Protein AF-B7BH82-F1 (afdb_monomer_lite)

Secondary structure (DSSP, 8-state):
--HHHHHHHHHHHHHHHHHHHHHHHHHHHHHIIIIISHHHH--TTHHHHHHHHHHHHHHHHHHHSTT----HHHHHHHHHHHHHHHHHHHHT-S-HHHHHHHHHHHHHHHHHHHHHHHH-----HHHHHHHHHHHHHHHHHHHHHHHHHHHSTTHHHHHHSSHHHHHHHHHHHHHHHHHHS---HHHHHHHHHHHHGGGGG--HHHHHHHHHHHHIIIII-SGGG----HHHHHHHHHHHHHHHHHHHHHHIIIIIGGGSS--HHHHHHHHHHHHHHHHHHHTTTT-S-TTSSSSHHHHHTT-THHHHTT-TTSTTTSSS--TTTTS-SGGGG-

Sequence (334 aa):
MSNDMITENGKIEQLQKFVNIHFFELFIASWILGVIFYTIVGFEAIDELCAGMLLVLFIFYVFKTPEWRINKVLLFILFVFLFYLFYSIQIKSNTIKSIFMDFIIQLKPYLAFFCVYHIAPKFTGWQRKLLKDLSLLIWFCLCFLGVSQLFVRDVLVTVMGHPTVFAATVVSVSLVYLYSSNYTMKDKIIFIVMLSVGLLSGRAKFYGFFACAFVLVFYFGTAKNLKLNLKNIVAFVGMFVAVLLVAWQKIEIYFIQNLGDESTDSLARFALYATSFKIFGDYMPFGCGLGTFATHASRVDYSPIYGEYGIDYIWGLSKSYSAFIADTYYPSLA

Organism: NCBI:txid537006

Structure (mmCIF, N/CA/C/O backbone):
data_AF-B7BH82-F1
#
_entry.id   AF-B7BH82-F1
#
loop_
_atom_site.group_PDB
_atom_site.id
_atom_site.type_symbol
_atom_site.label_atom_id
_atom_site.label_alt_id
_atom_site.label_comp_id
_atom_site.label_asym_id
_atom_site.label_entity_id
_atom_site.label_seq_id
_atom_site.pdbx_PDB_ins_code
_atom_site.Cartn_x
_atom_site.Cartn_y
_atom_site.Cartn_z
_atom_site.occupancy
_atom_site.B_iso_or_equiv
_atom_site.auth_seq_id
_atom_site.auth_comp_id
_atom_site.auth_asym_id
_atom_site.auth_atom_id
_atom_site.pdbx_PDB_model_num
ATOM 1 N N . MET A 1 1 ? -9.009 -18.729 43.542 1.00 52.91 1 MET A N 1
ATOM 2 C CA . MET A 1 1 ? -8.455 -17.886 42.460 1.00 52.91 1 MET A CA 1
ATOM 3 C C . MET A 1 1 ? -7.233 -17.189 43.056 1.00 52.91 1 MET A C 1
ATOM 5 O O . MET A 1 1 ? -7.414 -16.369 43.940 1.00 52.91 1 MET A O 1
ATOM 9 N N . SER A 1 2 ? -6.019 -17.668 42.750 1.00 52.50 2 SER A N 1
ATOM 10 C CA . SER A 1 2 ? -4.769 -17.299 43.453 1.00 52.50 2 SER A CA 1
ATOM 11 C C . SER A 1 2 ? -4.369 -15.829 43.226 1.00 52.50 2 SER A C 1
ATOM 13 O O . SER A 1 2 ? -4.581 -15.309 42.131 1.00 52.50 2 SER A O 1
ATOM 15 N N . ASN A 1 3 ? -3.738 -15.201 44.230 1.00 56.38 3 ASN A N 1
ATOM 16 C CA . ASN A 1 3 ? -3.091 -13.877 44.161 1.00 56.38 3 ASN A CA 1
ATOM 17 C C . ASN A 1 3 ? -2.095 -13.750 42.985 1.00 56.38 3 ASN A C 1
ATOM 19 O O . ASN A 1 3 ? -1.904 -12.658 42.444 1.00 56.38 3 ASN A O 1
ATOM 23 N N . ASP A 1 4 ? -1.513 -14.866 42.540 1.00 59.22 4 ASP A N 1
ATOM 24 C CA . ASP A 1 4 ? -0.596 -14.907 41.394 1.00 59.22 4 ASP A CA 1
ATOM 25 C C . ASP A 1 4 ? -1.313 -14.629 40.062 1.00 59.22 4 ASP A C 1
ATOM 27 O O . ASP A 1 4 ? -0.804 -13.896 39.219 1.00 59.22 4 ASP A O 1
ATOM 31 N N . MET A 1 5 ? -2.556 -15.100 39.895 1.00 59.25 5 MET A N 1
ATOM 32 C CA . MET A 1 5 ? -3.344 -14.814 38.684 1.00 59.25 5 MET A CA 1
ATOM 33 C C . MET A 1 5 ? -3.793 -13.346 38.612 1.00 59.25 5 MET A C 1
ATOM 35 O O . MET A 1 5 ? -3.958 -12.792 37.527 1.00 59.25 5 MET A O 1
ATOM 39 N N . ILE A 1 6 ? -3.994 -12.694 39.762 1.00 60.84 6 ILE A N 1
ATOM 40 C CA . ILE A 1 6 ? -4.375 -11.273 39.828 1.00 60.84 6 ILE A CA 1
ATOM 41 C C . ILE A 1 6 ? -3.176 -10.385 39.452 1.00 60.84 6 ILE A C 1
ATOM 43 O O . ILE A 1 6 ? -3.332 -9.404 38.725 1.00 60.84 6 ILE A O 1
ATOM 47 N N . THR A 1 7 ? -1.968 -10.752 39.890 1.00 66.50 7 THR A N 1
ATOM 48 C CA . THR A 1 7 ? -0.736 -10.008 39.579 1.00 66.50 7 THR A CA 1
ATOM 49 C C . THR A 1 7 ? -0.260 -10.207 38.138 1.00 66.50 7 THR A C 1
ATOM 51 O O . THR A 1 7 ? 0.251 -9.262 37.535 1.00 66.50 7 THR A O 1
ATOM 54 N N . GLU A 1 8 ? -0.464 -11.386 37.549 1.00 68.50 8 GLU A N 1
ATOM 55 C CA . GLU A 1 8 ? -0.132 -11.657 36.145 1.00 68.50 8 GLU A CA 1
ATOM 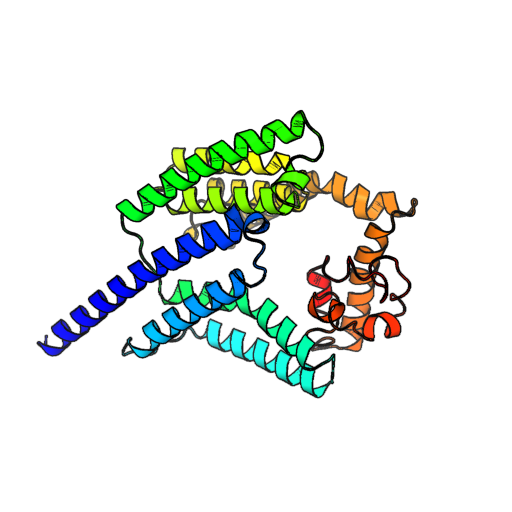56 C C . GLU A 1 8 ? -1.053 -10.898 35.175 1.00 68.50 8 GLU A C 1
ATOM 58 O O . GLU A 1 8 ? -0.573 -10.227 34.258 1.00 68.50 8 GLU A O 1
ATOM 63 N N . ASN A 1 9 ? -2.361 -10.870 35.450 1.00 71.94 9 ASN A N 1
ATOM 64 C CA . ASN A 1 9 ? -3.320 -10.076 34.675 1.00 71.94 9 ASN A CA 1
ATOM 65 C C . ASN A 1 9 ? -3.031 -8.566 34.749 1.00 71.94 9 ASN A C 1
ATOM 67 O O . ASN A 1 9 ? -3.092 -7.877 33.730 1.00 71.94 9 ASN A O 1
ATOM 71 N N . GLY A 1 10 ? -2.642 -8.053 35.923 1.00 77.56 10 GLY A N 1
ATOM 72 C CA . GLY A 1 10 ? -2.250 -6.648 36.082 1.00 77.56 10 GLY A CA 1
ATOM 73 C C . GLY A 1 10 ? -0.999 -6.268 35.278 1.00 77.56 10 GLY A C 1
ATOM 74 O O . GLY A 1 10 ? -0.930 -5.175 34.715 1.00 77.56 10 GLY A O 1
ATOM 75 N N . LYS A 1 11 ? -0.021 -7.178 35.154 1.00 80.50 11 LYS A N 1
ATOM 76 C CA . LYS A 1 11 ? 1.174 -6.968 34.315 1.00 80.50 11 LYS A CA 1
ATOM 77 C C . LYS A 1 11 ? 0.835 -6.936 32.825 1.00 80.50 11 LYS A C 1
ATOM 79 O O . LYS A 1 11 ? 1.373 -6.100 32.102 1.00 80.50 11 LYS A O 1
ATOM 84 N N . ILE A 1 12 ? -0.069 -7.806 32.371 1.00 82.94 12 ILE A N 1
ATOM 85 C CA . ILE A 1 12 ? -0.529 -7.839 30.974 1.00 82.94 12 ILE A CA 1
ATOM 86 C C . ILE A 1 12 ? -1.269 -6.544 30.618 1.00 82.94 12 ILE A C 1
ATOM 88 O O . ILE A 1 12 ? -1.038 -5.970 29.555 1.00 82.94 12 ILE A O 1
ATOM 92 N N . GLU A 1 13 ? -2.109 -6.033 31.518 1.00 84.94 13 GLU A N 1
ATOM 93 C CA . GLU A 1 13 ? -2.820 -4.771 31.299 1.00 84.94 13 GLU A CA 1
ATOM 94 C C . GLU A 1 13 ? -1.858 -3.572 31.208 1.00 84.94 13 GLU A C 1
ATOM 96 O O . GLU A 1 13 ? -1.988 -2.729 30.315 1.00 84.94 13 GLU A O 1
ATOM 101 N N . GLN A 1 14 ? -0.841 -3.523 32.076 1.00 88.00 14 GLN A N 1
ATOM 102 C CA . GLN A 1 14 ? 0.210 -2.502 32.011 1.00 88.00 14 GLN A CA 1
ATOM 103 C C . GLN A 1 14 ? 1.026 -2.589 30.715 1.00 88.00 14 GLN A C 1
ATOM 105 O O . GLN A 1 14 ? 1.273 -1.560 30.082 1.00 88.00 14 GLN A O 1
ATOM 110 N N . LEU A 1 15 ? 1.392 -3.801 30.286 1.00 89.31 15 LEU A N 1
ATOM 111 C CA . LEU A 1 15 ? 2.075 -4.036 29.013 1.00 89.31 15 LEU A CA 1
ATOM 112 C C . LEU A 1 15 ? 1.225 -3.551 27.832 1.00 89.31 15 LEU A C 1
ATOM 114 O O . LEU A 1 15 ? 1.724 -2.828 26.970 1.00 89.31 15 LEU A O 1
ATOM 118 N N . GLN A 1 16 ? -0.066 -3.886 27.806 1.00 90.00 16 GLN A N 1
ATOM 119 C CA . GLN A 1 16 ? -0.966 -3.446 26.741 1.00 90.00 16 GLN A CA 1
ATOM 120 C C . GLN A 1 16 ? -1.093 -1.919 26.712 1.00 90.00 16 GLN A C 1
ATOM 122 O O . GLN A 1 16 ? -1.106 -1.322 25.637 1.00 90.00 16 GLN A O 1
ATOM 127 N N . LYS A 1 17 ? -1.161 -1.264 27.878 1.00 91.06 17 LYS A N 1
ATOM 128 C CA . LYS A 1 17 ? -1.199 0.201 27.966 1.00 91.06 17 LYS A CA 1
ATOM 129 C C . LYS A 1 17 ? 0.071 0.832 27.392 1.00 91.06 17 LYS A C 1
ATOM 131 O O . LYS A 1 17 ? -0.038 1.776 26.614 1.00 91.06 17 LYS A O 1
ATOM 136 N N . PHE A 1 18 ? 1.242 0.293 27.735 1.00 92.12 18 PHE A N 1
ATOM 137 C CA . PHE A 1 18 ? 2.529 0.724 27.184 1.00 92.12 18 PHE A CA 1
ATOM 138 C C . PHE A 1 18 ? 2.553 0.598 25.655 1.00 92.12 18 PHE A C 1
ATOM 140 O O . PHE A 1 18 ? 2.831 1.569 24.951 1.00 92.12 18 PHE A O 1
ATOM 147 N N . VAL A 1 19 ? 2.174 -0.570 25.129 1.00 93.25 19 VAL A N 1
ATOM 148 C CA . VAL A 1 19 ? 2.178 -0.818 23.683 1.00 93.25 19 VAL A CA 1
ATOM 149 C C . VAL A 1 19 ? 1.163 0.055 22.946 1.00 93.25 19 VAL A C 1
ATOM 151 O O . VAL A 1 19 ? 1.482 0.573 21.883 1.00 93.25 19 VAL A O 1
ATOM 154 N N . ASN A 1 20 ? -0.024 0.298 23.509 1.00 94.06 20 ASN A N 1
ATOM 155 C CA . ASN A 1 20 ? -1.019 1.186 22.898 1.00 94.06 20 ASN A CA 1
ATOM 156 C C . ASN A 1 20 ? -0.506 2.629 22.740 1.00 94.06 20 ASN A C 1
ATOM 158 O O . ASN A 1 20 ? -0.816 3.271 21.737 1.00 94.06 20 ASN A O 1
ATOM 162 N N . ILE A 1 21 ? 0.252 3.142 23.717 1.00 93.50 21 ILE A N 1
ATOM 163 C CA . ILE A 1 21 ? 0.817 4.499 23.674 1.00 93.50 21 ILE A CA 1
ATOM 164 C C . ILE A 1 21 ? 1.871 4.587 22.570 1.00 93.50 21 ILE A C 1
ATOM 166 O O . ILE A 1 21 ? 1.720 5.387 21.650 1.00 93.50 21 ILE A O 1
ATOM 170 N N . HIS A 1 22 ? 2.878 3.715 22.603 1.00 94.94 22 HIS A N 1
ATOM 171 C CA . HIS A 1 22 ? 3.967 3.758 21.626 1.00 94.94 22 HIS A CA 1
ATOM 172 C C . HIS A 1 22 ? 3.523 3.366 20.216 1.00 94.94 22 HIS A C 1
ATOM 174 O O . HIS A 1 22 ? 4.017 3.920 19.237 1.00 94.94 22 HIS A O 1
ATOM 180 N N . PHE A 1 23 ? 2.538 2.473 20.083 1.00 96.25 23 PHE A N 1
ATOM 181 C CA . PHE A 1 23 ? 1.927 2.194 18.787 1.00 96.25 23 PHE A CA 1
ATOM 182 C C . PHE A 1 23 ? 1.206 3.427 18.233 1.00 96.25 23 PHE A C 1
ATOM 184 O O . PHE A 1 23 ? 1.290 3.689 17.038 1.00 96.25 23 PHE A O 1
ATOM 191 N N . PHE A 1 24 ? 0.510 4.200 19.074 1.00 96.19 24 PHE A N 1
ATOM 192 C CA . PHE A 1 24 ? -0.137 5.437 18.637 1.00 96.19 24 PHE A CA 1
ATOM 193 C C . PHE A 1 24 ? 0.882 6.493 18.185 1.00 96.19 24 PHE A C 1
ATOM 195 O O . PHE A 1 24 ? 0.691 7.107 17.138 1.00 96.19 24 PHE A O 1
ATOM 202 N N . GLU A 1 25 ? 1.972 6.676 18.934 1.00 94.88 25 GLU A N 1
ATOM 203 C CA . GLU A 1 25 ? 3.075 7.575 18.559 1.00 94.88 25 GLU A CA 1
ATOM 204 C C . GLU A 1 25 ? 3.689 7.172 17.216 1.00 94.88 25 GLU A C 1
ATOM 206 O O . GLU A 1 25 ? 3.809 8.002 16.314 1.00 94.88 25 GLU A O 1
ATOM 211 N N . LEU A 1 26 ? 3.994 5.880 17.058 1.00 95.56 26 LEU A N 1
ATOM 212 C CA . LEU A 1 26 ? 4.511 5.323 15.814 1.00 95.56 26 LEU A CA 1
ATOM 213 C C . LEU A 1 26 ? 3.523 5.523 14.662 1.00 95.56 26 LEU A C 1
ATOM 215 O O . LEU A 1 26 ? 3.917 5.976 13.595 1.00 95.56 26 LEU A O 1
ATOM 219 N N . PHE A 1 27 ? 2.235 5.253 14.881 1.00 95.44 27 PHE A N 1
ATOM 220 C CA . PHE A 1 27 ? 1.189 5.429 13.877 1.00 95.44 27 PHE A CA 1
ATOM 221 C C . PHE A 1 27 ? 1.099 6.879 13.385 1.00 95.44 27 PHE A C 1
ATOM 223 O O . PHE A 1 27 ? 1.058 7.116 12.179 1.00 95.44 27 PHE A O 1
ATOM 230 N N . ILE A 1 28 ? 1.101 7.853 14.302 1.00 94.88 28 ILE A N 1
ATOM 231 C CA . ILE A 1 28 ? 1.094 9.281 13.961 1.00 94.88 28 ILE A CA 1
ATOM 232 C C . ILE A 1 28 ? 2.359 9.658 13.189 1.00 94.88 28 ILE A C 1
ATOM 234 O O . ILE A 1 28 ? 2.258 10.318 12.155 1.00 94.88 28 ILE A O 1
ATOM 238 N N . ALA A 1 29 ? 3.534 9.221 13.650 1.00 93.06 29 ALA A N 1
ATOM 239 C CA . ALA A 1 29 ? 4.801 9.510 12.986 1.00 93.06 29 ALA A CA 1
ATOM 240 C C . ALA A 1 29 ? 4.835 8.933 11.563 1.00 93.06 29 ALA A C 1
ATOM 242 O O . ALA A 1 29 ? 5.128 9.660 10.616 1.00 93.06 29 ALA A O 1
ATOM 243 N N . SER A 1 30 ? 4.456 7.663 11.388 1.00 93.19 30 SER A N 1
ATOM 244 C CA . SER A 1 30 ? 4.378 7.014 10.076 1.00 93.19 30 SER A CA 1
ATOM 245 C C . SER A 1 30 ? 3.358 7.683 9.159 1.00 93.19 30 SER A C 1
ATOM 247 O O . SER A 1 30 ? 3.611 7.837 7.968 1.00 93.19 30 SER A O 1
ATOM 249 N N . TRP A 1 31 ? 2.210 8.107 9.688 1.00 94.12 31 TRP A N 1
ATOM 250 C CA . TRP A 1 31 ? 1.171 8.742 8.882 1.00 94.12 31 TRP A CA 1
ATOM 251 C C . TRP A 1 31 ? 1.559 10.164 8.449 1.00 94.12 31 TRP A C 1
ATOM 253 O O . TRP A 1 31 ? 1.421 10.512 7.275 1.00 94.12 31 TRP A O 1
ATOM 263 N N . ILE A 1 32 ? 2.107 10.975 9.358 1.00 92.62 32 ILE A N 1
ATOM 264 C CA . ILE A 1 32 ? 2.530 12.350 9.061 1.00 92.62 32 ILE A CA 1
ATOM 265 C C . ILE A 1 32 ? 3.782 12.359 8.181 1.00 92.62 32 ILE A C 1
ATOM 267 O O . ILE A 1 32 ? 3.769 12.977 7.119 1.00 92.62 32 ILE A O 1
ATOM 271 N N . LEU A 1 33 ? 4.847 11.666 8.584 1.00 91.19 33 LEU A N 1
ATOM 272 C CA . LEU A 1 33 ? 6.130 11.708 7.877 1.00 91.19 33 LEU A CA 1
ATOM 273 C C . LEU A 1 33 ? 6.134 10.802 6.644 1.00 91.19 33 LEU A C 1
ATOM 275 O O . LEU A 1 33 ? 6.619 11.201 5.592 1.00 91.19 33 LEU A O 1
ATOM 279 N N . GLY A 1 34 ? 5.573 9.599 6.764 1.00 86.56 34 GLY A N 1
ATOM 280 C CA . GLY A 1 34 ? 5.620 8.580 5.713 1.00 86.56 34 GLY A CA 1
ATOM 281 C C . GLY A 1 34 ? 4.529 8.701 4.651 1.00 86.56 34 GLY A C 1
ATOM 282 O O . GLY A 1 34 ? 4.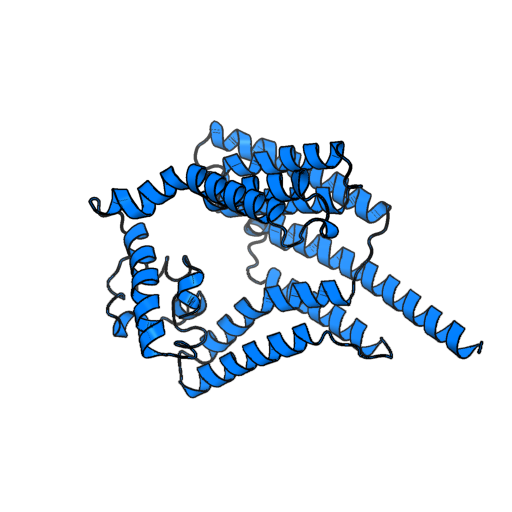655 8.081 3.601 1.00 86.56 34 GLY A O 1
ATOM 283 N N . VAL A 1 35 ? 3.465 9.484 4.883 1.00 89.56 35 VAL A N 1
ATOM 284 C CA . VAL A 1 35 ? 2.368 9.632 3.905 1.00 89.56 35 VAL A CA 1
ATOM 285 C C . VAL A 1 35 ? 2.044 11.086 3.586 1.00 89.56 35 VAL A C 1
ATOM 287 O O . VAL A 1 35 ? 1.939 11.440 2.415 1.00 89.56 35 VAL A O 1
ATOM 290 N N . ILE A 1 36 ? 1.852 11.939 4.595 1.00 89.44 36 ILE A N 1
ATOM 291 C CA . ILE A 1 36 ? 1.409 13.324 4.362 1.00 89.44 36 ILE A CA 1
ATOM 292 C C . ILE A 1 36 ? 2.559 14.187 3.837 1.00 89.44 36 ILE A C 1
ATOM 294 O O . ILE A 1 36 ? 2.394 14.885 2.841 1.00 89.44 36 ILE A O 1
ATOM 298 N N . PHE A 1 37 ? 3.724 14.107 4.477 1.00 88.19 37 PHE A N 1
ATOM 299 C CA . PHE A 1 37 ? 4.909 14.889 4.129 1.00 88.19 37 PHE A CA 1
ATOM 300 C C . PHE A 1 37 ? 5.988 14.071 3.415 1.00 88.19 37 PHE A C 1
ATOM 302 O O . PHE A 1 37 ? 7.116 14.539 3.312 1.00 88.19 37 PHE A O 1
ATOM 309 N N . TYR A 1 38 ? 5.656 12.891 2.881 1.00 85.56 38 TYR A N 1
ATOM 310 C CA . TYR A 1 38 ? 6.624 11.969 2.271 1.00 85.56 38 TYR A CA 1
ATOM 311 C C . TYR A 1 38 ? 7.582 12.663 1.285 1.00 85.56 38 TYR A C 1
ATOM 313 O O . TYR A 1 38 ? 8.800 12.584 1.431 1.00 85.56 38 TYR A O 1
ATOM 321 N N . THR A 1 39 ? 7.043 13.431 0.332 1.00 82.69 39 THR A N 1
ATOM 322 C CA . THR A 1 39 ? 7.856 14.135 -0.673 1.00 82.69 39 THR A CA 1
ATOM 323 C C . THR A 1 39 ? 8.585 15.363 -0.146 1.00 82.69 39 THR A C 1
ATOM 325 O O . THR A 1 39 ? 9.594 15.751 -0.720 1.00 82.69 39 THR A O 1
ATOM 328 N N . ILE A 1 40 ? 8.090 15.979 0.929 1.00 82.12 40 ILE A N 1
ATOM 329 C CA . ILE A 1 40 ? 8.706 17.165 1.538 1.00 82.12 40 ILE A CA 1
ATOM 330 C C . ILE A 1 40 ? 9.880 16.756 2.428 1.00 82.12 40 ILE A C 1
ATOM 332 O O . ILE A 1 40 ? 10.912 17.417 2.424 1.00 82.12 40 ILE A O 1
ATOM 336 N N . VAL A 1 41 ? 9.731 15.664 3.183 1.00 81.81 41 VAL A N 1
ATOM 337 C CA . VAL A 1 41 ? 10.811 15.132 4.019 1.00 81.81 41 VAL A CA 1
ATOM 338 C C . VAL A 1 41 ? 11.909 14.529 3.143 1.00 81.81 41 VAL A C 1
ATOM 340 O O . VAL A 1 41 ? 13.082 14.652 3.480 1.00 81.81 41 VAL A O 1
ATOM 343 N N . GLY A 1 42 ? 11.546 13.887 2.024 1.00 78.81 42 GLY A N 1
ATOM 344 C CA . GLY A 1 42 ? 12.506 13.353 1.051 1.00 78.81 42 GLY A CA 1
ATOM 345 C C . GLY A 1 42 ? 13.411 12.246 1.603 1.00 78.81 42 GLY A C 1
ATOM 346 O O . GLY A 1 42 ? 14.409 11.897 0.980 1.00 78.81 42 GLY A O 1
ATOM 347 N N . PHE A 1 43 ? 13.090 11.699 2.779 1.00 83.31 43 PHE A N 1
ATOM 348 C CA . PHE A 1 43 ? 13.842 10.614 3.391 1.00 83.31 43 PHE A CA 1
ATOM 349 C C . PHE A 1 43 ? 13.240 9.282 2.937 1.00 83.31 43 PHE A C 1
ATOM 351 O O . PHE A 1 43 ? 12.201 8.851 3.430 1.00 83.31 43 PHE A O 1
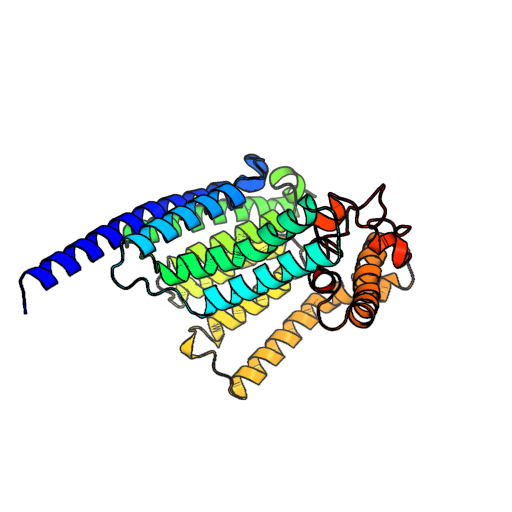ATOM 358 N N . GLU A 1 44 ? 13.898 8.643 1.969 1.00 79.31 44 GLU A N 1
ATOM 359 C CA . GLU A 1 44 ? 13.413 7.407 1.338 1.00 79.31 44 GLU A CA 1
ATOM 360 C C . GLU A 1 44 ? 13.289 6.237 2.320 1.00 79.31 44 GLU A C 1
ATOM 362 O O . GLU A 1 44 ? 12.472 5.364 2.084 1.00 79.31 44 GLU A O 1
ATOM 367 N N . ALA A 1 45 ? 14.035 6.249 3.434 1.00 83.94 45 ALA A N 1
ATOM 368 C CA . ALA A 1 45 ? 14.049 5.159 4.411 1.00 83.94 45 ALA A CA 1
ATOM 369 C C . ALA A 1 45 ? 13.070 5.334 5.594 1.00 83.94 45 ALA A C 1
ATOM 371 O O . ALA A 1 45 ? 13.177 4.627 6.603 1.00 83.94 45 ALA A O 1
ATOM 372 N N . ILE A 1 46 ? 12.136 6.300 5.530 1.00 87.75 46 ILE A N 1
ATOM 373 C CA . ILE A 1 46 ? 11.142 6.526 6.602 1.00 87.75 46 ILE A CA 1
ATOM 374 C C . ILE A 1 46 ? 10.304 5.274 6.835 1.00 87.75 46 ILE A C 1
ATOM 376 O O . ILE A 1 46 ? 10.024 4.917 7.981 1.00 87.75 46 ILE A O 1
ATOM 380 N N . ASP A 1 47 ? 9.851 4.636 5.764 1.00 84.12 47 ASP A N 1
ATOM 381 C CA . ASP A 1 47 ? 8.962 3.490 5.843 1.00 84.12 47 ASP A CA 1
ATOM 382 C C . ASP A 1 47 ? 9.705 2.224 6.293 1.00 84.12 47 ASP A C 1
ATOM 384 O O . ASP A 1 47 ? 9.138 1.476 7.095 1.00 84.12 47 ASP A O 1
ATOM 388 N N . GLU A 1 48 ? 10.977 2.017 5.917 1.00 87.25 48 GLU A N 1
ATOM 389 C CA . GLU A 1 48 ? 11.827 0.986 6.542 1.00 87.25 48 GLU A CA 1
ATOM 390 C C . GLU A 1 48 ? 12.011 1.231 8.043 1.00 87.25 48 GLU A C 1
ATOM 392 O O . GLU A 1 48 ? 11.863 0.306 8.846 1.00 87.25 48 GLU A O 1
ATOM 397 N N . LEU A 1 49 ? 12.295 2.473 8.441 1.00 90.44 49 LEU A N 1
ATOM 398 C CA . LEU A 1 49 ? 12.502 2.842 9.841 1.00 90.44 49 LEU A CA 1
ATOM 399 C C . LEU A 1 49 ? 11.223 2.637 10.671 1.00 90.44 49 LEU A C 1
ATOM 401 O O . LEU A 1 49 ? 11.272 2.065 11.763 1.00 90.44 49 LEU A O 1
ATOM 405 N N . CYS A 1 50 ? 10.061 3.021 10.138 1.00 91.06 50 CYS A N 1
ATOM 406 C CA . CYS A 1 50 ? 8.766 2.796 10.781 1.00 91.06 50 CYS A CA 1
ATOM 407 C C . CYS A 1 50 ? 8.423 1.303 10.895 1.00 91.06 50 CYS A C 1
ATOM 409 O O . CYS A 1 50 ? 7.975 0.854 11.953 1.00 91.06 50 CYS A O 1
ATOM 411 N N . ALA A 1 51 ? 8.656 0.523 9.835 1.00 90.69 51 ALA A N 1
ATOM 412 C CA . ALA A 1 51 ? 8.439 -0.922 9.852 1.00 90.69 51 ALA A CA 1
ATOM 413 C C . ALA A 1 51 ? 9.365 -1.623 10.861 1.00 90.69 51 ALA A C 1
ATOM 415 O O . ALA A 1 51 ? 8.917 -2.494 11.608 1.00 90.69 51 ALA A O 1
ATOM 416 N N . GLY A 1 52 ? 10.630 -1.199 10.942 1.00 91.62 52 GLY A N 1
ATOM 417 C CA . GLY A 1 52 ? 11.592 -1.686 11.929 1.00 91.62 52 GLY A CA 1
ATOM 418 C C . GLY A 1 52 ? 11.157 -1.393 13.365 1.00 91.62 52 GLY A C 1
ATOM 419 O O . GLY A 1 52 ? 11.143 -2.298 14.198 1.00 91.62 52 GLY A O 1
ATOM 420 N N . MET A 1 53 ? 10.718 -0.164 13.655 1.00 93.69 53 MET A N 1
ATOM 421 C CA . MET A 1 53 ? 10.196 0.193 14.982 1.00 93.69 53 MET A CA 1
ATOM 422 C C . MET A 1 53 ? 8.936 -0.599 15.351 1.00 93.69 53 MET A C 1
ATOM 424 O O . MET A 1 53 ? 8.808 -1.044 16.493 1.00 93.69 53 MET A O 1
ATOM 428 N N . LEU A 1 54 ? 8.033 -0.842 14.393 1.00 94.56 54 LEU A N 1
ATOM 429 C CA . LEU A 1 54 ? 6.858 -1.689 14.612 1.00 94.56 54 LEU A CA 1
ATOM 430 C C . LEU A 1 54 ? 7.259 -3.128 14.960 1.00 94.56 54 LEU A C 1
ATOM 432 O O . LEU A 1 54 ? 6.680 -3.732 15.863 1.00 94.56 54 LEU A O 1
ATOM 436 N N . LEU A 1 55 ? 8.263 -3.666 14.267 1.00 92.88 55 LEU A N 1
ATOM 437 C CA . LEU A 1 55 ? 8.784 -5.006 14.512 1.00 92.88 55 LEU A CA 1
ATOM 438 C C . LEU A 1 55 ? 9.445 -5.106 15.893 1.00 92.88 55 LEU A C 1
ATOM 440 O O . LEU A 1 55 ? 9.203 -6.075 16.608 1.00 92.88 55 LEU A O 1
ATOM 444 N N . VAL A 1 56 ? 10.210 -4.094 16.315 1.00 93.75 56 VAL A N 1
ATOM 445 C CA . VAL A 1 56 ? 10.782 -4.023 17.673 1.00 93.75 56 VAL A CA 1
ATOM 446 C C . VAL A 1 56 ? 9.677 -4.004 18.733 1.00 93.75 56 VAL A C 1
ATOM 448 O O . VAL A 1 56 ? 9.748 -4.759 19.705 1.00 93.75 56 VAL A O 1
ATOM 451 N N . LEU A 1 57 ? 8.629 -3.200 18.530 1.00 93.25 57 LEU A N 1
ATOM 452 C CA . LEU A 1 57 ? 7.480 -3.139 19.437 1.00 93.25 57 LEU A CA 1
ATOM 453 C C . LEU A 1 57 ? 6.748 -4.489 19.518 1.00 93.25 57 LEU A C 1
ATOM 455 O O . LEU A 1 57 ? 6.376 -4.931 20.606 1.00 93.25 57 LEU A O 1
ATOM 459 N N . PHE A 1 58 ? 6.583 -5.168 18.381 1.00 92.25 58 PHE A N 1
ATOM 460 C CA . PHE A 1 58 ? 5.995 -6.504 18.302 1.00 92.25 58 PHE A CA 1
ATOM 461 C C . PHE A 1 58 ? 6.832 -7.555 19.035 1.00 92.25 58 PHE A C 1
ATOM 463 O O . PHE A 1 58 ? 6.294 -8.299 19.853 1.00 92.25 58 PHE A O 1
ATOM 470 N N . ILE A 1 59 ? 8.143 -7.593 18.790 1.00 91.12 59 ILE A N 1
ATOM 471 C CA . ILE A 1 59 ? 9.075 -8.483 19.490 1.00 91.12 59 ILE A CA 1
ATOM 472 C C . ILE A 1 59 ? 8.957 -8.261 20.998 1.00 91.12 59 ILE A C 1
ATOM 474 O O . ILE A 1 59 ? 8.707 -9.207 21.744 1.00 91.12 59 ILE A O 1
ATOM 478 N N . PHE A 1 60 ? 9.050 -7.009 21.450 1.00 90.88 60 PHE A N 1
ATOM 479 C CA . PHE A 1 60 ? 8.915 -6.668 22.863 1.00 90.88 60 PHE A CA 1
ATOM 480 C C . PHE A 1 60 ? 7.593 -7.176 23.463 1.00 90.88 60 PHE A C 1
ATOM 482 O O . PHE A 1 60 ? 7.598 -7.772 24.541 1.00 90.88 60 PHE A O 1
ATOM 489 N N . TYR A 1 61 ? 6.475 -6.997 22.753 1.00 89.88 61 TYR A N 1
ATOM 490 C CA . TYR A 1 61 ? 5.161 -7.480 23.180 1.00 89.88 61 TYR A CA 1
ATOM 491 C C . TYR A 1 61 ? 5.108 -9.009 23.310 1.00 89.88 61 TYR A C 1
ATOM 493 O O . TYR A 1 61 ? 4.670 -9.525 24.340 1.00 89.88 61 TYR A O 1
ATOM 501 N N . VAL A 1 62 ? 5.594 -9.745 22.305 1.00 88.56 62 VAL A N 1
ATOM 502 C CA . VAL A 1 62 ? 5.584 -11.217 22.302 1.00 88.56 62 VAL A CA 1
ATOM 503 C C . VAL A 1 62 ? 6.444 -11.779 23.432 1.00 88.56 62 VAL A C 1
ATOM 505 O O . VAL A 1 62 ? 5.965 -12.622 24.185 1.00 88.56 62 VAL A O 1
ATOM 508 N N . PHE A 1 63 ? 7.670 -11.278 23.616 1.00 87.44 63 PHE A N 1
ATOM 509 C CA . PHE A 1 63 ? 8.585 -11.762 24.661 1.00 87.44 63 PHE A CA 1
ATOM 510 C C . PHE A 1 63 ? 8.080 -11.496 26.087 1.00 87.44 63 PHE A C 1
ATOM 512 O O . PHE A 1 63 ? 8.458 -12.207 27.018 1.00 87.44 63 PHE A O 1
ATOM 519 N N . LYS A 1 64 ? 7.242 -10.470 26.279 1.00 85.75 64 LYS A N 1
ATOM 520 C CA . LYS A 1 64 ? 6.636 -10.136 27.577 1.00 85.75 64 LYS A CA 1
ATOM 521 C C . LYS A 1 64 ? 5.273 -10.794 27.805 1.00 85.75 64 LYS A C 1
ATOM 523 O O . LYS A 1 64 ? 4.750 -10.701 28.914 1.00 85.75 64 LYS A O 1
ATOM 528 N N . THR A 1 65 ? 4.720 -11.469 26.799 1.00 82.69 65 THR A N 1
ATOM 529 C CA . THR A 1 65 ? 3.453 -12.196 26.908 1.00 82.69 65 THR A CA 1
ATOM 530 C C . THR A 1 65 ? 3.731 -13.668 27.236 1.00 82.69 65 THR A C 1
ATOM 532 O O . THR A 1 65 ? 4.430 -14.328 26.470 1.00 82.69 65 THR A O 1
ATOM 535 N N . PRO A 1 66 ? 3.182 -14.227 28.330 1.00 65.19 66 PRO A N 1
ATOM 536 C CA . PRO A 1 66 ? 3.569 -15.551 28.828 1.00 65.19 66 PRO A CA 1
ATOM 537 C C . PRO A 1 66 ? 3.265 -16.705 27.862 1.00 65.19 66 PRO A C 1
ATOM 539 O O . PRO A 1 66 ? 3.984 -17.697 27.845 1.00 65.19 66 PRO A O 1
ATOM 542 N N . GLU A 1 67 ? 2.242 -16.581 27.012 1.00 71.06 67 GLU A N 1
ATOM 543 C CA . GLU A 1 67 ? 1.801 -17.693 26.162 1.00 71.06 67 GLU A CA 1
ATOM 544 C C . GLU A 1 67 ? 2.532 -17.810 24.811 1.00 71.06 67 GLU A C 1
ATOM 546 O O . GLU A 1 67 ? 2.289 -18.780 24.094 1.00 71.06 67 GLU A O 1
ATOM 551 N N . TRP A 1 68 ? 3.384 -16.842 24.425 1.00 70.50 68 TRP A N 1
ATOM 552 C CA . TRP A 1 68 ? 4.163 -16.851 23.164 1.00 70.50 68 TRP A CA 1
ATOM 553 C C . TRP A 1 68 ? 3.353 -17.261 21.914 1.00 70.50 68 TRP A C 1
ATOM 555 O O . TRP A 1 68 ? 3.852 -17.886 20.976 1.00 70.50 68 TRP A O 1
ATOM 565 N N . ARG A 1 69 ? 2.058 -16.929 21.885 1.00 72.31 69 ARG A N 1
ATOM 566 C CA . ARG A 1 69 ? 1.137 -17.400 20.845 1.00 72.31 69 ARG A CA 1
ATOM 567 C C . ARG A 1 69 ? 1.352 -16.638 19.548 1.00 72.31 69 ARG A C 1
ATOM 569 O O . ARG A 1 69 ? 0.651 -15.669 19.299 1.00 72.31 69 ARG A O 1
ATOM 576 N N . ILE A 1 70 ? 2.280 -17.061 18.700 1.00 78.50 70 ILE A N 1
ATOM 577 C CA . ILE A 1 70 ? 2.467 -16.462 17.371 1.00 78.50 70 ILE A CA 1
ATOM 578 C C . ILE A 1 70 ? 1.387 -16.980 16.408 1.00 78.50 70 ILE A C 1
ATOM 580 O O . ILE A 1 70 ? 1.004 -18.151 16.436 1.00 78.50 70 ILE A O 1
ATOM 584 N N . ASN A 1 71 ? 0.883 -16.103 15.536 1.00 83.62 71 ASN A N 1
ATOM 585 C CA . ASN A 1 71 ? -0.088 -16.486 14.515 1.00 83.62 71 ASN A CA 1
ATOM 586 C C . ASN A 1 71 ? 0.536 -17.502 13.534 1.00 83.62 71 ASN A C 1
ATOM 588 O O . ASN A 1 71 ? 1.521 -17.199 12.862 1.00 83.62 71 ASN A O 1
ATOM 592 N N . LYS A 1 72 ? -0.064 -18.693 13.406 1.00 87.88 72 LYS A N 1
ATOM 593 C CA . LYS A 1 72 ? 0.405 -19.750 12.488 1.00 87.88 72 LYS A CA 1
ATOM 594 C C . LYS A 1 72 ? 0.473 -19.285 11.030 1.00 87.88 72 LYS A C 1
ATOM 596 O O . LYS A 1 72 ? 1.351 -19.720 10.296 1.00 87.88 72 LYS A O 1
ATOM 601 N N . VAL A 1 73 ? -0.420 -18.381 10.625 1.00 89.88 73 VAL A N 1
ATOM 602 C CA . VAL A 1 73 ? -0.435 -17.806 9.272 1.00 89.88 73 VAL A CA 1
ATOM 603 C C . VAL A 1 73 ? 0.806 -16.944 9.034 1.00 89.88 73 VAL A C 1
ATOM 605 O O . VAL A 1 73 ? 1.407 -17.034 7.970 1.00 89.88 73 VAL A O 1
ATOM 608 N N . LEU A 1 74 ? 1.239 -16.171 10.038 1.00 89.81 74 LEU A N 1
ATOM 609 C CA . LEU A 1 74 ? 2.479 -15.395 9.957 1.00 89.81 74 LEU A CA 1
ATOM 610 C C . LEU A 1 74 ? 3.689 -16.322 9.779 1.00 89.81 74 LEU A C 1
ATOM 612 O O . LEU A 1 74 ? 4.524 -16.070 8.919 1.00 89.81 74 LEU A O 1
ATOM 616 N N . LEU A 1 75 ? 3.758 -17.419 10.540 1.00 90.75 75 LEU A N 1
ATOM 617 C CA . LEU A 1 75 ? 4.839 -18.403 10.407 1.00 90.75 75 LEU A CA 1
ATOM 618 C C . LEU A 1 75 ? 4.857 -19.060 9.023 1.00 90.75 75 LEU A C 1
ATOM 620 O O . LEU A 1 75 ? 5.924 -19.222 8.440 1.00 90.75 75 LEU A O 1
ATOM 624 N N . PHE A 1 76 ? 3.686 -19.402 8.481 1.00 93.81 76 PHE A N 1
ATOM 625 C CA . PHE A 1 76 ? 3.576 -19.955 7.133 1.00 93.81 76 PHE A CA 1
ATOM 626 C C . PHE A 1 76 ? 4.050 -18.962 6.065 1.00 93.81 76 PHE A C 1
ATOM 628 O O . PHE A 1 76 ? 4.823 -19.330 5.187 1.00 93.81 76 PHE A O 1
ATOM 635 N N . ILE A 1 77 ? 3.647 -17.693 6.162 1.00 92.94 77 ILE A N 1
ATOM 636 C CA . ILE A 1 77 ? 4.084 -16.649 5.228 1.00 92.94 77 ILE A CA 1
ATOM 637 C C . ILE A 1 77 ? 5.599 -16.446 5.310 1.00 92.94 77 ILE A C 1
ATOM 639 O O . ILE A 1 77 ? 6.262 -16.409 4.277 1.00 92.94 77 ILE A O 1
ATOM 643 N N . LEU A 1 78 ? 6.164 -16.387 6.519 1.00 93.62 78 LEU A N 1
ATOM 644 C CA . LEU A 1 78 ? 7.614 -16.309 6.706 1.00 93.62 78 LEU A CA 1
ATOM 645 C C . LEU A 1 78 ? 8.330 -17.515 6.098 1.00 93.62 78 LEU A C 1
ATOM 647 O O . LEU A 1 78 ? 9.352 -17.340 5.444 1.00 93.62 78 LEU A O 1
ATOM 651 N N . PHE A 1 79 ? 7.783 -18.720 6.263 1.00 95.31 79 PHE A N 1
ATOM 652 C CA . PHE A 1 79 ? 8.322 -19.921 5.633 1.00 95.31 79 PHE A CA 1
ATOM 653 C C . PHE A 1 79 ? 8.318 -19.819 4.102 1.00 95.31 79 PHE A C 1
ATOM 655 O O . PHE A 1 79 ? 9.340 -20.106 3.488 1.00 95.31 79 PHE A O 1
ATOM 662 N N . VAL A 1 80 ? 7.219 -19.362 3.490 1.00 94.62 80 VAL A N 1
ATOM 663 C CA . VAL A 1 80 ? 7.137 -19.164 2.032 1.00 94.62 80 VAL A CA 1
ATOM 664 C C . VAL A 1 80 ? 8.184 -18.152 1.564 1.00 94.62 80 VAL A C 1
ATOM 666 O O . VAL A 1 80 ? 8.960 -18.450 0.662 1.00 94.62 80 VAL A O 1
ATOM 669 N N . PHE A 1 81 ? 8.276 -16.985 2.205 1.00 94.94 81 PHE A N 1
ATOM 670 C CA . PHE A 1 81 ? 9.270 -15.974 1.835 1.00 94.94 81 PHE A CA 1
ATOM 671 C C . PHE A 1 81 ? 10.712 -16.463 2.031 1.00 94.94 81 PHE A C 1
ATOM 673 O O . PHE A 1 81 ? 11.566 -16.191 1.190 1.00 94.94 81 PHE A O 1
ATOM 680 N N . LEU A 1 82 ? 10.995 -17.210 3.103 1.00 96.38 82 LEU A N 1
ATOM 681 C CA . LEU A 1 82 ? 12.310 -17.816 3.325 1.00 96.38 82 LEU A CA 1
ATOM 682 C C . LEU A 1 82 ? 12.628 -18.881 2.274 1.00 96.38 82 LEU A C 1
ATOM 684 O O . LEU A 1 82 ? 13.750 -18.918 1.779 1.00 96.38 82 LEU A O 1
ATOM 688 N N . PHE A 1 83 ? 11.653 -19.710 1.897 1.00 96.12 83 PHE A N 1
ATOM 689 C CA . PHE A 1 83 ? 11.805 -20.661 0.799 1.00 96.12 83 PHE A CA 1
ATOM 690 C C . PHE A 1 83 ? 12.211 -19.938 -0.490 1.00 96.12 83 PHE A C 1
ATOM 692 O O . PHE A 1 83 ? 13.218 -20.304 -1.089 1.00 96.12 83 PHE A O 1
ATOM 699 N N . TYR A 1 84 ? 11.505 -18.865 -0.863 1.00 95.12 84 TYR A N 1
ATOM 700 C CA . TYR A 1 84 ? 11.840 -18.062 -2.043 1.00 95.12 84 TYR A CA 1
ATOM 701 C C . TYR A 1 84 ? 13.207 -17.381 -1.936 1.00 95.12 84 TYR A C 1
ATOM 703 O O . TYR A 1 84 ? 13.937 -17.338 -2.924 1.00 95.12 84 TYR A O 1
ATOM 711 N N . LEU A 1 85 ? 13.598 -16.906 -0.752 1.00 96.69 85 LEU A N 1
ATOM 712 C CA . LEU A 1 85 ? 14.929 -16.346 -0.514 1.00 96.69 85 LEU A CA 1
ATOM 713 C C . LEU A 1 85 ? 16.027 -17.382 -0.789 1.00 96.69 85 LEU A C 1
ATOM 715 O O . LEU A 1 85 ? 16.945 -17.119 -1.565 1.00 96.69 85 LEU A O 1
ATOM 719 N N . PHE A 1 86 ? 15.919 -18.574 -0.194 1.00 96.56 86 PHE A N 1
ATOM 720 C CA . PHE A 1 86 ? 16.905 -19.639 -0.389 1.00 96.56 86 PHE A CA 1
ATOM 721 C C . PHE A 1 86 ? 16.905 -20.174 -1.819 1.00 96.56 86 PHE A C 1
ATOM 723 O O . PHE A 1 86 ? 17.977 -20.361 -2.391 1.00 96.56 86 PHE A O 1
ATOM 730 N N . TYR A 1 87 ? 15.726 -20.364 -2.409 1.00 95.94 87 TYR A N 1
ATOM 731 C CA . TYR A 1 87 ? 15.571 -20.778 -3.800 1.00 95.94 87 TYR A CA 1
ATOM 732 C C . TYR A 1 87 ? 16.279 -19.803 -4.753 1.00 95.94 87 TYR A C 1
ATOM 734 O O . TYR A 1 87 ? 17.109 -20.224 -5.555 1.00 95.94 87 TYR A O 1
ATOM 742 N N . SER A 1 88 ? 16.050 -18.497 -4.586 1.00 95.81 88 SER A N 1
ATOM 743 C CA . SER A 1 88 ? 16.650 -17.444 -5.422 1.00 95.81 88 SER A CA 1
ATOM 744 C C . SER A 1 88 ? 18.178 -17.408 -5.313 1.00 95.81 88 SER A C 1
ATOM 746 O O . SER A 1 88 ? 18.876 -17.251 -6.315 1.00 95.81 88 SER A O 1
ATOM 748 N N . ILE A 1 89 ? 18.717 -17.619 -4.105 1.00 95.81 89 ILE A N 1
ATOM 749 C CA . ILE A 1 89 ? 20.167 -17.723 -3.878 1.00 95.81 89 ILE A CA 1
ATOM 750 C C . ILE A 1 89 ? 20.741 -18.975 -4.561 1.00 95.81 89 ILE A C 1
ATOM 752 O O . ILE A 1 89 ? 21.821 -18.905 -5.148 1.00 95.81 89 ILE A O 1
ATOM 756 N N . GLN A 1 90 ? 20.035 -20.110 -4.512 1.00 94.88 90 GLN A N 1
ATOM 757 C CA . GLN A 1 90 ? 20.483 -21.368 -5.119 1.00 94.88 90 GLN A CA 1
ATOM 758 C C . GLN A 1 90 ? 20.544 -21.295 -6.647 1.00 94.88 90 GLN A C 1
ATOM 760 O O . GLN A 1 90 ? 21.541 -21.721 -7.230 1.00 94.88 90 GLN A O 1
ATOM 765 N N . ILE A 1 91 ? 19.521 -20.723 -7.288 1.00 93.12 91 ILE A N 1
ATOM 766 C CA . ILE A 1 91 ? 19.488 -20.551 -8.750 1.00 93.12 91 ILE A CA 1
ATOM 767 C C . ILE A 1 91 ? 20.312 -19.348 -9.228 1.00 93.12 91 ILE A C 1
ATOM 769 O O . ILE A 1 91 ? 20.455 -19.154 -10.431 1.00 93.12 91 ILE A O 1
ATOM 773 N N . LYS A 1 92 ? 20.866 -18.554 -8.296 1.00 93.06 92 LYS A N 1
ATOM 774 C CA . LYS A 1 92 ? 21.613 -17.314 -8.564 1.00 93.06 92 LYS A CA 1
ATOM 775 C C . LYS A 1 92 ? 20.819 -16.348 -9.447 1.00 93.06 92 LYS A C 1
ATOM 777 O O . LYS A 1 92 ? 21.340 -15.832 -10.431 1.00 93.06 92 LYS A O 1
ATOM 782 N N . SER A 1 93 ? 19.560 -16.125 -9.079 1.00 89.25 93 SER A N 1
ATOM 783 C CA . SER A 1 93 ? 18.590 -15.408 -9.910 1.00 89.25 93 SER A CA 1
ATOM 784 C C . SER A 1 93 ? 18.997 -13.963 -10.227 1.00 89.25 93 SER A C 1
ATOM 786 O O . SER A 1 93 ? 18.801 -13.480 -11.338 1.00 89.25 93 SER A O 1
ATOM 788 N N . ASN A 1 94 ? 19.615 -13.281 -9.260 1.00 93.44 94 ASN A N 1
ATOM 789 C CA . ASN A 1 94 ? 20.264 -11.982 -9.420 1.00 93.44 94 ASN A CA 1
ATOM 790 C C . ASN A 1 94 ? 21.394 -11.842 -8.373 1.00 93.44 94 ASN A C 1
ATOM 792 O O . ASN A 1 94 ? 21.770 -12.806 -7.696 1.00 93.44 94 ASN A O 1
ATOM 796 N N . THR A 1 95 ? 21.958 -10.644 -8.206 1.00 94.44 95 THR A N 1
ATOM 797 C CA . THR A 1 95 ? 22.903 -10.341 -7.130 1.00 94.44 95 THR A CA 1
ATOM 798 C C . THR A 1 95 ? 22.268 -10.638 -5.768 1.00 94.44 95 THR A C 1
ATOM 800 O O . THR A 1 95 ? 21.076 -10.415 -5.543 1.00 94.44 95 THR A O 1
ATOM 803 N N . ILE A 1 96 ? 23.087 -11.083 -4.809 1.00 94.44 96 ILE A N 1
ATOM 804 C CA . ILE A 1 96 ? 22.629 -11.338 -3.433 1.00 94.44 96 ILE A CA 1
ATOM 805 C C . ILE A 1 96 ? 21.958 -10.082 -2.856 1.00 94.44 96 ILE A C 1
ATOM 807 O O . ILE A 1 96 ? 20.912 -10.170 -2.221 1.00 94.44 96 ILE A O 1
ATOM 811 N N . LYS A 1 97 ? 22.519 -8.900 -3.134 1.00 94.44 97 LYS A N 1
ATOM 812 C CA . LYS A 1 97 ? 21.964 -7.615 -2.698 1.00 94.44 97 LYS A CA 1
ATOM 813 C C . LYS A 1 97 ? 20.533 -7.407 -3.208 1.00 94.44 97 LYS A C 1
ATOM 815 O O . LYS A 1 97 ? 19.663 -7.071 -2.408 1.00 94.44 97 LYS A O 1
ATOM 820 N N . SER A 1 98 ? 20.280 -7.627 -4.498 1.00 93.88 98 SER A N 1
ATOM 821 C CA . SER A 1 98 ? 18.950 -7.452 -5.090 1.00 93.88 98 SER A CA 1
ATOM 822 C C . SER A 1 98 ? 17.945 -8.491 -4.612 1.00 93.88 98 SER A C 1
ATOM 824 O O . SER A 1 98 ? 16.807 -8.133 -4.316 1.00 93.88 98 SER A O 1
ATOM 826 N N . ILE A 1 99 ? 18.369 -9.744 -4.432 1.00 95.75 99 ILE A N 1
ATOM 827 C CA . ILE A 1 99 ? 17.521 -10.794 -3.852 1.00 95.75 99 ILE A CA 1
ATOM 828 C C . ILE A 1 99 ? 17.040 -10.387 -2.446 1.00 95.75 99 ILE A C 1
ATOM 830 O O . ILE A 1 99 ? 15.845 -10.446 -2.154 1.00 95.75 99 ILE A O 1
ATOM 834 N N . PHE A 1 100 ? 17.948 -9.929 -1.574 1.00 95.31 100 PHE A N 1
ATOM 835 C CA . PHE A 1 100 ? 17.587 -9.477 -0.224 1.00 95.31 100 PHE A CA 1
ATOM 836 C C . PHE A 1 100 ? 16.743 -8.198 -0.232 1.00 95.31 100 PHE A C 1
ATOM 838 O O . PHE A 1 100 ? 15.827 -8.067 0.581 1.00 95.31 100 PHE A O 1
ATOM 845 N N . MET A 1 101 ? 17.031 -7.263 -1.139 1.00 93.12 101 MET A N 1
ATOM 846 C CA . MET A 1 101 ? 16.242 -6.041 -1.292 1.00 93.12 101 MET A CA 1
ATOM 847 C C . MET A 1 101 ? 14.787 -6.373 -1.635 1.00 93.12 101 MET A C 1
ATOM 849 O O . MET A 1 101 ? 13.873 -5.885 -0.972 1.00 93.12 101 MET A O 1
ATOM 853 N N . ASP A 1 102 ? 14.570 -7.239 -2.625 1.00 94.00 102 ASP A N 1
ATOM 854 C CA . ASP A 1 102 ? 13.230 -7.643 -3.044 1.00 94.00 102 ASP A CA 1
ATOM 855 C C . ASP A 1 102 ? 12.502 -8.441 -1.952 1.00 94.00 102 ASP A C 1
ATOM 857 O O . ASP A 1 102 ? 11.341 -8.166 -1.649 1.00 94.00 102 ASP A O 1
ATOM 861 N N . PHE A 1 103 ? 13.211 -9.347 -1.268 1.00 94.81 103 PHE A N 1
ATOM 862 C CA . PHE A 1 103 ? 12.692 -10.070 -0.103 1.00 94.81 103 PHE A CA 1
ATOM 863 C C . PHE A 1 103 ? 12.137 -9.119 0.971 1.00 94.81 103 PHE A C 1
ATOM 865 O O . PHE A 1 103 ? 11.011 -9.302 1.435 1.00 94.81 103 PHE A O 1
ATOM 872 N N . ILE A 1 104 ? 12.894 -8.080 1.349 1.00 92.06 104 ILE A N 1
ATOM 873 C CA . ILE A 1 104 ? 12.467 -7.105 2.367 1.00 92.06 104 ILE A CA 1
ATOM 874 C C . ILE A 1 104 ? 11.260 -6.298 1.876 1.00 92.06 104 ILE A C 1
ATOM 876 O O . ILE A 1 104 ? 10.285 -6.145 2.618 1.00 92.06 104 ILE A O 1
ATOM 880 N N . ILE A 1 105 ? 11.303 -5.805 0.633 1.00 90.44 105 ILE A N 1
ATOM 881 C CA . ILE A 1 105 ? 10.230 -4.989 0.048 1.00 90.44 105 ILE A CA 1
ATOM 882 C C . ILE A 1 105 ? 8.909 -5.767 0.022 1.00 90.44 105 ILE A C 1
ATOM 884 O O . ILE A 1 105 ? 7.879 -5.234 0.443 1.00 90.44 105 ILE A O 1
ATOM 888 N N . GLN A 1 106 ? 8.930 -7.026 -0.420 1.00 91.38 106 GLN A N 1
ATOM 889 C CA . GLN A 1 106 ? 7.723 -7.844 -0.530 1.00 91.38 106 GLN A CA 1
ATOM 890 C C . GLN A 1 106 ? 7.203 -8.337 0.826 1.00 91.38 106 GLN A C 1
ATOM 892 O O . GLN A 1 106 ? 5.990 -8.423 1.018 1.00 91.38 106 GLN A O 1
ATOM 897 N N . LEU A 1 107 ? 8.089 -8.632 1.785 1.00 91.94 107 LEU A N 1
ATOM 898 C CA . LEU A 1 107 ? 7.709 -9.122 3.113 1.00 91.94 107 LEU A CA 1
ATOM 899 C C . LEU A 1 107 ? 7.122 -8.013 4.012 1.00 91.94 107 LEU A C 1
ATOM 901 O O . LEU A 1 107 ? 6.249 -8.283 4.845 1.00 91.94 107 LEU A O 1
ATOM 905 N N . LYS A 1 108 ? 7.571 -6.762 3.840 1.00 90.75 108 LYS A N 1
ATOM 906 C CA . LYS A 1 108 ? 7.234 -5.607 4.697 1.00 90.75 108 LYS A CA 1
ATOM 907 C C . LYS A 1 108 ? 5.723 -5.422 4.950 1.00 90.75 108 LYS A C 1
ATOM 909 O O . LYS A 1 108 ? 5.347 -5.323 6.122 1.00 90.75 108 LYS A O 1
ATOM 914 N N . PRO A 1 109 ? 4.826 -5.424 3.940 1.00 91.94 109 PRO A N 1
ATOM 915 C CA . PRO A 1 109 ? 3.389 -5.249 4.170 1.00 91.94 109 PRO A CA 1
ATOM 916 C C . PRO A 1 109 ? 2.766 -6.365 5.020 1.00 91.94 109 PRO A C 1
ATOM 918 O O . PRO A 1 109 ? 1.898 -6.095 5.852 1.00 91.94 109 PRO A O 1
ATOM 921 N N . TYR A 1 110 ? 3.227 -7.609 4.847 1.00 92.00 110 TYR A N 1
ATOM 922 C CA . TYR A 1 110 ? 2.741 -8.751 5.623 1.00 92.00 110 TYR A CA 1
ATOM 923 C C . TYR A 1 110 ? 3.177 -8.642 7.080 1.00 92.00 110 TYR A C 1
ATOM 925 O O . TYR A 1 110 ? 2.346 -8.791 7.976 1.00 92.00 110 TYR A O 1
ATOM 933 N N . LEU A 1 111 ? 4.451 -8.320 7.327 1.00 91.25 111 LEU A N 1
ATOM 934 C CA . LEU A 1 111 ? 4.947 -8.083 8.682 1.00 91.25 111 LEU A CA 1
ATOM 935 C C . LEU A 1 111 ? 4.158 -6.972 9.368 1.00 91.25 111 LEU A C 1
ATOM 937 O O . LEU A 1 111 ? 3.640 -7.192 10.459 1.00 91.25 111 LEU A O 1
ATOM 941 N N . ALA A 1 112 ? 3.984 -5.825 8.708 1.00 92.69 112 ALA A N 1
ATOM 942 C CA . ALA A 1 112 ? 3.215 -4.721 9.266 1.00 92.69 112 ALA A CA 1
ATOM 943 C C . ALA A 1 112 ? 1.792 -5.161 9.647 1.00 92.69 112 ALA A C 1
ATOM 945 O O . ALA A 1 112 ? 1.366 -4.961 10.785 1.00 92.69 112 ALA A O 1
ATOM 946 N N . PHE A 1 113 ? 1.081 -5.835 8.737 1.00 93.31 113 PHE A N 1
ATOM 947 C CA . PHE A 1 113 ? -0.273 -6.323 8.991 1.00 93.31 113 PHE A CA 1
ATOM 948 C C . PHE A 1 113 ? -0.340 -7.291 10.178 1.00 93.31 113 PHE A C 1
ATOM 950 O O . PHE A 1 113 ? -1.136 -7.083 11.095 1.00 93.31 113 PHE A O 1
ATOM 957 N N . PHE A 1 114 ? 0.489 -8.338 10.190 1.00 91.38 114 PHE A N 1
ATOM 958 C CA . PHE A 1 114 ? 0.426 -9.363 11.232 1.00 91.38 114 PHE A CA 1
ATOM 959 C C . PHE A 1 114 ? 0.931 -8.866 12.587 1.00 91.38 114 PHE A C 1
ATOM 961 O O . PHE A 1 114 ? 0.364 -9.268 13.603 1.00 91.38 114 PHE A O 1
ATOM 968 N N . CYS A 1 115 ? 1.925 -7.974 12.621 1.00 91.94 115 CYS A N 1
ATOM 969 C CA . CYS A 1 115 ? 2.365 -7.327 13.855 1.00 91.94 115 CYS A CA 1
ATOM 970 C C . CYS A 1 115 ? 1.219 -6.528 14.485 1.00 91.94 115 CYS A C 1
ATOM 972 O O . CYS A 1 115 ? 0.903 -6.738 15.655 1.00 91.94 115 CYS A O 1
ATOM 974 N N . VAL A 1 116 ? 0.536 -5.671 13.714 1.00 93.06 116 VAL A N 1
ATOM 975 C CA . VAL A 1 116 ? -0.605 -4.891 14.231 1.00 93.06 116 VAL A CA 1
ATOM 976 C C . VAL A 1 116 ? -1.775 -5.797 14.612 1.00 93.06 116 VAL A C 1
ATOM 978 O O . VAL A 1 116 ? -2.379 -5.609 15.667 1.00 93.06 116 VAL A O 1
ATOM 981 N N . TYR A 1 117 ? -2.087 -6.795 13.780 1.00 91.75 117 TYR A N 1
ATOM 982 C CA . TYR A 1 117 ? -3.163 -7.751 14.040 1.00 91.75 117 TYR A CA 1
ATOM 983 C C . TYR A 1 117 ? -2.953 -8.511 15.353 1.00 91.75 117 TYR A C 1
ATOM 985 O O . TYR A 1 117 ? -3.906 -8.742 16.092 1.00 91.75 117 TYR A O 1
ATOM 993 N N . HIS A 1 118 ? -1.707 -8.888 15.644 1.00 88.69 118 HIS A N 1
ATOM 994 C CA . HIS A 1 118 ? -1.356 -9.632 16.847 1.00 88.69 118 HIS A CA 1
ATOM 995 C C . HIS A 1 118 ? -1.346 -8.754 18.103 1.00 88.69 118 HIS A C 1
ATOM 997 O O . HIS A 1 118 ? -1.938 -9.135 19.107 1.00 88.69 118 HIS A O 1
ATOM 1003 N N . ILE A 1 119 ? -0.753 -7.558 18.021 1.00 90.00 119 ILE A N 1
ATOM 1004 C CA . ILE A 1 119 ? -0.726 -6.585 19.127 1.00 90.00 119 ILE A CA 1
ATOM 1005 C C . ILE A 1 119 ? -2.141 -6.094 19.487 1.00 90.00 119 ILE A C 1
ATOM 1007 O O . ILE A 1 119 ? -2.415 -5.770 20.646 1.00 90.00 119 ILE A O 1
ATOM 1011 N N . ALA A 1 120 ? -3.026 -5.994 18.487 1.00 90.75 120 ALA A N 1
ATOM 1012 C CA . ALA A 1 120 ? -4.393 -5.482 18.600 1.00 90.75 120 ALA A CA 1
ATOM 1013 C C . ALA A 1 120 ? -4.492 -4.160 19.404 1.00 90.75 120 ALA A C 1
ATOM 1015 O O . ALA A 1 120 ? -5.224 -4.086 20.402 1.00 90.75 120 ALA A O 1
ATOM 1016 N N . PRO A 1 121 ? -3.756 -3.105 18.997 1.00 90.62 121 PRO A N 1
ATOM 1017 C CA . PRO A 1 121 ? -3.661 -1.872 19.763 1.00 90.62 121 PRO A CA 1
ATOM 1018 C C . PRO A 1 121 ? -5.014 -1.158 19.843 1.00 90.62 121 PRO A C 1
ATOM 1020 O O . PRO A 1 121 ? -5.778 -1.108 18.877 1.00 90.62 121 PRO A O 1
ATOM 1023 N N . LYS A 1 122 ? -5.312 -0.574 21.007 1.00 90.88 122 LYS A N 1
ATOM 1024 C CA . LYS A 1 122 ? -6.571 0.143 21.255 1.00 90.88 122 LYS A CA 1
ATOM 1025 C C . LYS A 1 122 ? -6.312 1.623 21.475 1.00 90.88 122 LYS A C 1
ATOM 1027 O O . LYS A 1 122 ? -5.597 2.000 22.401 1.00 90.88 122 LYS A O 1
ATOM 1032 N N . PHE A 1 123 ? -6.956 2.455 20.662 1.00 92.88 123 PHE A N 1
ATOM 1033 C CA . PHE A 1 123 ? -6.898 3.904 20.820 1.00 92.88 123 PHE A CA 1
ATOM 1034 C C . PHE A 1 123 ? -7.939 4.413 21.810 1.00 92.88 123 PHE A C 1
ATOM 1036 O O . PHE A 1 123 ? -9.099 3.993 21.799 1.00 92.88 123 PHE A O 1
ATOM 1043 N N . THR A 1 124 ? -7.522 5.356 22.652 1.00 93.88 124 THR A N 1
ATOM 1044 C CA . THR A 1 124 ? -8.407 6.037 23.600 1.00 93.88 124 THR A CA 1
ATOM 1045 C C . THR A 1 124 ? -9.380 6.967 22.870 1.00 93.88 124 THR A C 1
ATOM 1047 O O . THR A 1 124 ? -9.170 7.345 21.715 1.00 93.88 124 THR A O 1
ATOM 1050 N N . GLY A 1 125 ? -10.459 7.380 23.544 1.00 93.69 125 GLY A N 1
ATOM 1051 C CA . GLY A 1 125 ? -11.423 8.325 22.968 1.00 93.69 125 GLY A CA 1
ATOM 1052 C C . GLY A 1 125 ? -10.779 9.651 22.545 1.00 93.69 125 GLY A C 1
ATOM 1053 O O . GLY A 1 125 ? -11.111 10.183 21.487 1.00 93.69 125 GLY A O 1
ATOM 1054 N N . TRP A 1 126 ? -9.806 10.139 23.322 1.00 94.50 126 TRP A N 1
ATOM 1055 C CA . TRP A 1 126 ? -9.036 11.337 22.980 1.00 94.50 126 TRP A CA 1
ATOM 1056 C C . TRP A 1 126 ? -8.163 11.124 21.736 1.00 94.50 126 TRP A C 1
ATOM 1058 O O . TRP A 1 126 ? -8.229 11.933 20.817 1.00 94.50 126 TRP A O 1
ATOM 1068 N N . GLN A 1 127 ? -7.426 10.009 21.654 1.00 96.00 127 GLN A N 1
ATOM 1069 C CA . GLN A 1 127 ? -6.600 9.672 20.484 1.00 96.00 127 GLN A CA 1
ATOM 1070 C C . GLN A 1 127 ? -7.442 9.561 19.206 1.00 96.00 127 GLN A C 1
ATOM 1072 O O . GLN A 1 127 ? -7.068 10.089 18.161 1.00 96.00 127 GLN A O 1
ATOM 1077 N N . ARG A 1 128 ? -8.618 8.925 19.289 1.00 95.56 128 ARG A N 1
ATOM 1078 C CA . ARG A 1 128 ? -9.560 8.845 18.164 1.00 95.56 128 ARG A CA 1
ATOM 1079 C C . ARG A 1 128 ? -10.082 10.221 17.762 1.00 95.56 128 ARG A C 1
ATOM 1081 O O . ARG A 1 128 ? -10.119 10.520 16.574 1.00 95.56 128 ARG A O 1
ATOM 1088 N N . LYS A 1 129 ? -10.454 11.069 18.725 1.00 95.94 129 LYS A N 1
ATOM 1089 C CA . LYS A 1 129 ? -10.892 12.439 18.432 1.00 95.94 129 LYS A CA 1
ATOM 1090 C C . LYS A 1 129 ? -9.787 13.244 17.741 1.00 95.94 129 LYS A C 1
ATOM 1092 O O . LYS A 1 129 ? -10.050 13.833 16.702 1.00 95.94 129 LYS A O 1
ATOM 1097 N N . LEU A 1 130 ? -8.557 13.185 18.255 1.00 96.25 130 LEU A N 1
ATOM 1098 C CA . LEU A 1 130 ? -7.396 13.842 17.654 1.00 96.25 130 LEU A CA 1
ATOM 1099 C C . LEU A 1 130 ? -7.181 13.393 16.200 1.00 96.25 130 LEU A C 1
ATOM 1101 O O . LEU A 1 130 ? -7.047 14.234 15.318 1.00 96.25 130 LEU A O 1
ATOM 1105 N N . LEU A 1 131 ? -7.207 12.083 15.932 1.00 96.88 131 LEU A N 1
ATOM 1106 C CA . LEU A 1 131 ? -7.092 11.543 14.572 1.00 96.88 131 LEU A CA 1
ATOM 1107 C C . LEU A 1 131 ? -8.220 12.023 13.653 1.00 96.88 131 LEU A C 1
ATOM 1109 O O . LEU A 1 131 ? -7.962 12.357 12.497 1.00 96.88 131 LEU A O 1
ATOM 1113 N N . LYS A 1 132 ? -9.458 12.071 14.156 1.00 96.31 132 LYS A N 1
ATOM 1114 C CA . LYS A 1 132 ? -10.621 12.543 13.397 1.00 96.31 132 LYS A CA 1
ATOM 1115 C C . LYS A 1 132 ? -10.467 14.015 13.009 1.00 96.31 132 LYS A C 1
ATOM 1117 O O . LYS A 1 132 ? -10.637 14.349 11.838 1.00 96.31 132 LYS A O 1
ATOM 1122 N N . ASP A 1 133 ? -10.108 14.862 13.970 1.00 96.06 133 ASP A N 1
ATOM 1123 C CA . ASP A 1 133 ? -9.961 16.308 13.778 1.00 96.06 133 ASP A CA 1
ATOM 1124 C C . ASP A 1 133 ? -8.773 16.626 12.851 1.00 96.06 133 ASP A C 1
ATOM 1126 O O . ASP A 1 133 ? -8.916 17.407 11.909 1.00 96.06 133 ASP A O 1
ATOM 1130 N N . LEU A 1 134 ? -7.632 15.947 13.034 1.00 96.50 134 LEU A N 1
ATOM 1131 C CA . LEU A 1 134 ? -6.479 16.059 12.134 1.00 96.50 134 LEU A CA 1
ATOM 1132 C C . LEU A 1 134 ? -6.820 15.612 10.711 1.00 96.50 134 LEU A C 1
ATOM 1134 O O . LEU A 1 134 ? -6.458 16.296 9.758 1.00 96.50 134 LEU A O 1
ATOM 1138 N N . SER A 1 135 ? -7.546 14.500 10.553 1.00 97.38 135 SER A N 1
ATOM 1139 C CA . SER A 1 135 ? -7.946 14.013 9.227 1.00 97.38 135 SER A CA 1
ATOM 1140 C C . SER A 1 135 ? -8.786 15.051 8.481 1.00 97.38 135 SER A C 1
ATOM 1142 O O . SER A 1 135 ? -8.562 15.282 7.297 1.00 97.38 135 SER A O 1
ATOM 1144 N N . LEU A 1 136 ? -9.723 15.712 9.166 1.00 96.94 136 LEU A N 1
ATOM 1145 C CA . LEU A 1 136 ? -10.543 16.769 8.569 1.00 96.94 136 LEU A CA 1
ATOM 1146 C C . LEU A 1 136 ? -9.719 18.011 8.209 1.00 96.94 136 LEU A C 1
ATOM 1148 O O . LEU A 1 136 ? -9.909 18.568 7.129 1.00 96.94 136 LEU A O 1
ATOM 1152 N N . LEU A 1 137 ? -8.788 18.418 9.077 1.00 96.44 137 LEU A N 1
ATOM 1153 C CA . LEU A 1 137 ? -7.891 19.549 8.824 1.00 96.44 137 LEU A CA 1
ATOM 1154 C C . LEU A 1 137 ? -7.016 19.305 7.587 1.00 96.44 137 LEU A C 1
ATOM 1156 O O . LEU A 1 137 ? -6.971 20.133 6.681 1.00 96.44 137 LEU A O 1
ATOM 1160 N N . ILE A 1 138 ? -6.352 18.149 7.528 1.00 96.06 138 ILE A N 1
ATOM 1161 C CA . ILE A 1 138 ? -5.494 17.774 6.398 1.00 96.06 138 ILE A CA 1
ATOM 1162 C C . ILE A 1 138 ? -6.329 17.656 5.124 1.00 96.06 138 ILE A C 1
ATOM 1164 O O . ILE A 1 138 ? -5.928 18.149 4.072 1.00 96.06 138 ILE A O 1
ATOM 1168 N N . TRP A 1 139 ? -7.511 17.045 5.211 1.00 97.00 139 TRP A N 1
ATOM 1169 C CA . TRP A 1 139 ? -8.419 16.934 4.077 1.00 97.00 139 TRP A CA 1
ATOM 1170 C C . TRP A 1 139 ? -8.839 18.297 3.523 1.00 97.00 139 TRP A C 1
ATOM 1172 O O . TRP A 1 139 ? -8.871 18.469 2.307 1.00 97.00 139 TRP A O 1
ATOM 1182 N N . PHE A 1 140 ? -9.098 19.283 4.385 1.00 96.56 140 PHE A N 1
ATOM 1183 C CA . PHE A 1 140 ? -9.398 20.646 3.951 1.00 96.56 140 PHE A CA 1
ATOM 1184 C C . PHE A 1 140 ? -8.238 21.263 3.148 1.00 96.56 140 PHE A C 1
ATOM 1186 O O . PHE A 1 140 ? -8.463 21.827 2.076 1.00 96.56 140 PHE A O 1
ATOM 1193 N N . CYS A 1 141 ? -6.989 21.072 3.588 1.00 94.31 141 CYS A N 1
ATOM 1194 C CA . CYS A 1 141 ? -5.807 21.484 2.821 1.00 94.31 141 CYS A CA 1
ATOM 1195 C C . CYS A 1 141 ? -5.710 20.752 1.469 1.00 94.31 141 CYS A C 1
ATOM 1197 O O . CYS A 1 141 ? -5.421 21.371 0.443 1.00 94.31 141 CYS A O 1
ATOM 1199 N N . LEU A 1 142 ? -5.996 19.445 1.444 1.00 94.88 142 LEU A N 1
ATOM 1200 C CA . LEU A 1 142 ? -6.008 18.645 0.214 1.00 94.88 142 LEU A CA 1
ATOM 1201 C C . LEU A 1 142 ? -7.125 19.063 -0.747 1.00 94.88 142 LEU A C 1
ATOM 1203 O O . LEU A 1 142 ? -6.935 18.969 -1.954 1.00 94.88 142 LEU A O 1
ATOM 1207 N N . CYS A 1 143 ? -8.263 19.554 -0.249 1.00 95.19 143 CYS A N 1
ATOM 1208 C CA . CYS A 1 143 ? -9.316 20.114 -1.096 1.00 95.19 143 CYS A CA 1
ATOM 1209 C C . CYS A 1 143 ? -8.814 21.343 -1.846 1.00 95.19 143 CYS A C 1
ATOM 1211 O O . CYS A 1 143 ? -8.988 21.427 -3.058 1.00 95.19 143 CYS A O 1
ATOM 1213 N N . PHE A 1 144 ? -8.160 22.271 -1.141 1.00 93.75 144 PHE A N 1
ATOM 1214 C CA . PHE A 1 144 ? -7.594 23.465 -1.765 1.00 93.75 144 PHE A CA 1
ATOM 1215 C C . PHE A 1 144 ? -6.555 23.096 -2.832 1.00 93.75 144 PHE A C 1
ATOM 1217 O O . PHE A 1 144 ? -6.599 23.614 -3.947 1.00 93.75 144 PHE A O 1
ATOM 1224 N N . LEU A 1 145 ? -5.678 22.138 -2.519 1.00 92.38 145 LEU A N 1
ATOM 1225 C CA . LEU A 1 145 ? -4.670 21.636 -3.452 1.00 92.38 145 LEU A CA 1
ATOM 1226 C C . LEU A 1 145 ? -5.280 20.885 -4.653 1.00 92.38 145 LEU A C 1
ATOM 1228 O O . LEU A 1 145 ? -4.819 21.024 -5.780 1.00 92.38 145 LEU A O 1
ATOM 1232 N N . GLY A 1 146 ? -6.324 20.088 -4.432 1.00 91.56 146 GLY A N 1
ATOM 1233 C CA . GLY A 1 146 ? -7.020 19.377 -5.501 1.00 91.56 146 GLY A CA 1
ATOM 1234 C C . GLY A 1 146 ? -7.769 20.329 -6.434 1.00 91.56 146 GLY A C 1
ATOM 1235 O O . GLY A 1 146 ? -7.750 20.146 -7.646 1.00 91.56 146 GLY A O 1
ATOM 1236 N N . VAL A 1 147 ? -8.409 21.365 -5.887 1.00 92.12 147 VAL A N 1
ATOM 1237 C CA . VAL A 1 147 ? -9.123 22.378 -6.676 1.00 92.12 147 VAL A CA 1
ATOM 1238 C C . VAL A 1 147 ? -8.148 23.243 -7.471 1.00 92.12 147 VAL A C 1
ATOM 1240 O O . VAL A 1 147 ? -8.425 23.547 -8.629 1.00 92.12 147 VAL A O 1
ATOM 1243 N N . SER A 1 148 ? -6.991 23.608 -6.908 1.00 89.88 148 SER A N 1
ATOM 1244 C CA . SER A 1 148 ? -6.000 24.418 -7.627 1.00 89.88 148 SER A CA 1
ATOM 1245 C C . SER A 1 148 ? -5.463 23.726 -8.885 1.00 89.88 148 SER A C 1
ATOM 1247 O O . SER A 1 148 ? -5.224 24.409 -9.878 1.00 89.88 148 SER A O 1
ATOM 1249 N N . GLN A 1 149 ? -5.393 22.389 -8.903 1.00 88.56 149 GLN A N 1
ATOM 1250 C CA . GLN A 1 149 ? -5.059 21.593 -10.094 1.00 88.56 149 GLN A CA 1
ATOM 1251 C C . GLN A 1 149 ? -6.018 21.824 -11.279 1.00 88.56 149 GLN A C 1
ATOM 1253 O O . GLN A 1 149 ? -5.623 21.635 -12.429 1.00 88.56 149 GLN A O 1
ATOM 1258 N N . LEU A 1 150 ? -7.275 22.215 -11.030 1.00 87.44 150 LEU A N 1
ATOM 1259 C CA . LEU A 1 150 ? -8.246 22.514 -12.092 1.00 87.44 150 LEU A CA 1
ATOM 1260 C C . LEU A 1 150 ? -7.976 23.864 -12.770 1.00 87.44 150 LEU A C 1
ATOM 1262 O O . LEU A 1 150 ? -8.360 24.055 -13.921 1.00 87.44 150 LEU A O 1
ATOM 1266 N N . PHE A 1 151 ? -7.328 24.792 -12.063 1.00 89.06 151 PHE A N 1
ATOM 1267 C CA . PHE A 1 151 ? -7.034 26.141 -12.554 1.00 89.06 151 PHE A CA 1
ATOM 1268 C C . PHE A 1 151 ? -5.600 26.280 -13.059 1.00 89.06 151 PHE A C 1
ATOM 1270 O O . PHE A 1 151 ? -5.344 27.010 -14.013 1.00 89.06 151 PHE A O 1
ATOM 1277 N N . VAL A 1 152 ? -4.663 25.585 -12.417 1.00 86.50 152 VAL A N 1
ATOM 1278 C CA . VAL A 1 152 ? -3.242 25.623 -12.739 1.00 86.50 152 VAL A CA 1
ATOM 1279 C C . VAL A 1 152 ? -2.786 24.201 -13.021 1.00 86.50 152 VAL A C 1
ATOM 1281 O O . VAL A 1 152 ? -2.885 23.306 -12.180 1.00 86.50 152 VAL A O 1
ATOM 1284 N N . ARG A 1 153 ? -2.288 23.991 -14.239 1.00 82.56 153 ARG A N 1
ATOM 1285 C CA . ARG A 1 153 ? -1.803 22.688 -14.680 1.00 82.56 153 ARG A CA 1
ATOM 1286 C C . ARG A 1 153 ? -0.585 22.271 -13.844 1.00 82.56 153 ARG A C 1
ATOM 1288 O O . ARG A 1 153 ? 0.255 23.097 -13.508 1.00 82.56 153 ARG A O 1
ATOM 1295 N N . ASP A 1 154 ? -0.510 20.980 -13.533 1.00 84.12 154 ASP A N 1
ATOM 1296 C CA . ASP A 1 154 ? 0.631 20.311 -12.887 1.00 84.12 154 ASP A CA 1
ATOM 1297 C C . ASP A 1 154 ? 0.983 20.752 -11.448 1.00 84.12 154 ASP A C 1
ATOM 1299 O O . ASP A 1 154 ? 2.007 20.322 -10.916 1.00 84.12 154 ASP A O 1
ATOM 1303 N N . VAL A 1 155 ? 0.106 21.484 -10.747 1.00 88.69 155 VAL A N 1
ATOM 1304 C CA . VAL A 1 155 ? 0.307 21.848 -9.326 1.00 88.69 155 VAL A CA 1
ATOM 1305 C C . VAL A 1 155 ? 0.550 20.626 -8.439 1.00 88.69 155 VAL A C 1
ATOM 1307 O O . VAL A 1 155 ? 1.417 20.659 -7.566 1.00 88.69 155 VAL A O 1
ATOM 1310 N N . LEU A 1 156 ? -0.170 19.523 -8.667 1.00 87.94 156 LEU A N 1
ATOM 1311 C CA . LEU A 1 156 ? 0.027 18.285 -7.904 1.00 87.94 156 LEU A CA 1
ATOM 1312 C C . LEU A 1 156 ? 1.433 17.701 -8.086 1.00 87.94 156 LEU A C 1
ATOM 1314 O O . LEU A 1 156 ? 1.985 17.140 -7.141 1.00 87.94 156 LEU A O 1
ATOM 1318 N N . VAL A 1 157 ? 2.015 17.833 -9.280 1.00 87.25 157 VAL A N 1
ATOM 1319 C CA . VAL A 1 157 ? 3.391 17.395 -9.558 1.00 87.25 157 VAL A CA 1
ATOM 1320 C C . VAL A 1 157 ? 4.373 18.320 -8.848 1.00 87.25 157 VAL A C 1
ATOM 1322 O O . VAL A 1 157 ? 5.288 17.842 -8.188 1.00 87.25 157 VAL A O 1
ATOM 1325 N N . THR A 1 158 ? 4.156 19.635 -8.912 1.00 85.88 158 THR A N 1
ATOM 1326 C CA . THR A 1 158 ? 5.034 20.619 -8.268 1.00 85.88 158 THR A CA 1
ATOM 1327 C C . THR A 1 158 ? 5.059 20.482 -6.746 1.00 85.88 158 THR A C 1
ATOM 1329 O O . THR A 1 158 ? 6.122 20.574 -6.143 1.00 85.88 158 THR A O 1
ATOM 1332 N N . VAL A 1 159 ? 3.904 20.260 -6.113 1.00 86.25 159 VAL A N 1
ATOM 1333 C CA . VAL A 1 159 ? 3.790 20.244 -4.644 1.00 86.25 159 VAL A CA 1
ATOM 1334 C C . VAL A 1 159 ? 4.050 18.856 -4.056 1.00 86.25 159 VAL A C 1
ATOM 1336 O O . VAL A 1 159 ? 4.692 18.739 -3.015 1.00 86.25 159 VAL A O 1
ATOM 1339 N N . MET A 1 160 ? 3.549 17.794 -4.696 1.00 86.56 160 MET A N 1
ATOM 1340 C CA . MET A 1 160 ? 3.593 16.428 -4.152 1.00 86.56 160 MET A CA 1
ATOM 1341 C C . MET A 1 160 ? 4.449 15.468 -4.982 1.00 86.56 160 MET A C 1
ATOM 1343 O O . MET A 1 160 ? 4.357 14.256 -4.794 1.00 86.56 160 MET A O 1
ATOM 1347 N N . GLY A 1 161 ? 5.235 15.970 -5.937 1.00 85.12 161 GLY A N 1
ATOM 1348 C CA . GLY A 1 161 ? 6.112 15.194 -6.822 1.00 85.12 161 GLY A CA 1
ATOM 1349 C C . GLY A 1 161 ? 5.373 14.365 -7.877 1.00 85.12 161 GLY A C 1
ATOM 1350 O O . GLY A 1 161 ? 5.821 14.254 -9.014 1.00 85.12 161 GLY A O 1
ATOM 1351 N N . HIS A 1 162 ? 4.224 13.777 -7.532 1.00 86.50 162 HIS A N 1
ATOM 1352 C CA . HIS A 1 162 ? 3.444 12.943 -8.434 1.00 86.50 162 HIS A CA 1
ATOM 1353 C C . HIS A 1 162 ? 1.965 12.837 -7.997 1.00 86.50 162 HIS A C 1
ATOM 1355 O O . HIS A 1 162 ? 1.688 12.649 -6.808 1.00 86.50 162 HIS A O 1
ATOM 1361 N N . PRO A 1 163 ? 0.981 12.815 -8.925 1.00 89.06 163 PRO A N 1
ATOM 1362 C CA . PRO A 1 163 ? -0.447 12.751 -8.577 1.00 89.06 163 PRO A CA 1
ATOM 1363 C C . PRO A 1 163 ? -0.871 11.489 -7.809 1.00 89.06 163 PRO A C 1
ATOM 1365 O O . PRO A 1 163 ? -1.923 11.466 -7.173 1.00 89.06 163 PRO A O 1
ATOM 1368 N N . THR A 1 164 ? -0.070 10.415 -7.857 1.00 88.81 164 THR A N 1
ATOM 1369 C CA . THR A 1 164 ? -0.350 9.202 -7.059 1.00 88.81 164 THR A CA 1
ATOM 1370 C C . THR A 1 164 ? -0.104 9.427 -5.570 1.00 88.81 164 THR A C 1
ATOM 1372 O O . THR A 1 164 ? -0.812 8.827 -4.767 1.00 88.81 164 THR A O 1
ATOM 1375 N N . VAL A 1 165 ? 0.829 10.313 -5.199 1.00 90.81 165 VAL A N 1
ATOM 1376 C CA . VAL A 1 165 ? 1.060 10.677 -3.794 1.00 90.81 165 VAL A CA 1
ATOM 1377 C C . VAL A 1 165 ? -0.177 11.387 -3.254 1.00 90.81 165 VAL A C 1
ATOM 1379 O O . VAL A 1 165 ? -0.726 10.948 -2.253 1.00 90.81 165 VAL A O 1
ATOM 1382 N N . PHE A 1 166 ? -0.710 12.372 -3.986 1.00 93.56 166 PHE A N 1
ATOM 1383 C CA . PHE A 1 166 ? -1.970 13.038 -3.635 1.00 93.56 166 PHE A CA 1
ATOM 1384 C C . PHE A 1 166 ? -3.119 12.044 -3.419 1.00 93.56 166 PHE A C 1
ATOM 1386 O O . PHE A 1 166 ? -3.781 12.067 -2.381 1.00 93.56 166 PHE A O 1
ATOM 1393 N N . ALA A 1 167 ? -3.324 11.127 -4.370 1.00 94.00 167 ALA A N 1
ATOM 1394 C CA . ALA A 1 167 ? -4.347 10.092 -4.256 1.00 94.00 167 ALA A CA 1
ATOM 1395 C C . ALA A 1 167 ? -4.145 9.225 -2.999 1.00 94.00 167 ALA A C 1
ATOM 1397 O O . ALA A 1 167 ? -5.094 9.010 -2.247 1.00 94.00 167 ALA A O 1
ATOM 1398 N N . ALA A 1 168 ? -2.917 8.765 -2.740 1.00 93.50 168 ALA A N 1
ATOM 1399 C CA . ALA A 1 168 ? -2.580 7.956 -1.570 1.00 93.50 168 ALA A CA 1
ATOM 1400 C C . ALA A 1 168 ? -2.798 8.713 -0.248 1.00 93.50 168 ALA A C 1
ATOM 1402 O O . ALA A 1 168 ? -3.339 8.139 0.700 1.00 93.50 168 ALA A O 1
ATOM 1403 N N . THR A 1 169 ? -2.454 10.003 -0.187 1.00 94.94 169 THR A N 1
ATOM 1404 C CA . THR A 1 169 ? -2.698 10.850 0.987 1.00 94.94 169 THR A CA 1
ATOM 1405 C C . THR A 1 169 ? -4.196 11.052 1.225 1.00 94.94 169 THR A C 1
ATOM 1407 O O . THR A 1 169 ? -4.647 10.932 2.361 1.00 94.94 169 THR A O 1
ATOM 1410 N N . VAL A 1 170 ? -5.007 11.260 0.180 1.00 96.69 170 VAL A N 1
ATOM 1411 C CA . VAL A 1 170 ? -6.473 11.330 0.330 1.00 96.69 170 VAL A CA 1
ATOM 1412 C C . VAL A 1 170 ? -7.046 10.002 0.836 1.00 96.69 170 VAL A C 1
ATOM 1414 O O . VAL A 1 170 ? -7.890 10.010 1.737 1.00 96.69 170 VAL A O 1
ATOM 1417 N N . VAL A 1 171 ? -6.587 8.859 0.303 1.00 96.62 171 VAL A N 1
ATOM 1418 C CA . VAL A 1 171 ? -7.001 7.530 0.793 1.00 96.62 171 VAL A CA 1
ATOM 1419 C C . VAL A 1 171 ? -6.662 7.377 2.272 1.00 96.62 171 VAL A C 1
ATOM 1421 O O . VAL A 1 171 ? -7.538 7.014 3.057 1.00 96.62 171 VAL A O 1
ATOM 1424 N N . SER A 1 172 ? -5.414 7.658 2.659 1.00 96.12 172 SER A N 1
ATOM 1425 C CA . SER A 1 172 ? -4.962 7.470 4.038 1.00 96.12 172 SER A CA 1
ATOM 1426 C C . SER A 1 172 ? -5.766 8.342 4.999 1.00 96.12 172 SER A C 1
ATOM 1428 O O . SER A 1 172 ? -6.322 7.828 5.966 1.00 96.12 172 SER A O 1
ATOM 1430 N N . VAL A 1 173 ? -5.941 9.626 4.682 1.00 97.38 173 VAL A N 1
ATOM 1431 C CA . VAL A 1 173 ? -6.701 10.581 5.496 1.00 97.38 173 VAL A CA 1
ATOM 1432 C C . VAL A 1 173 ? -8.165 10.170 5.642 1.00 97.38 173 VAL A C 1
ATOM 1434 O O . VAL A 1 173 ? -8.716 10.199 6.743 1.00 97.38 173 VAL A O 1
ATOM 1437 N N . SER A 1 174 ? -8.787 9.709 4.559 1.00 97.62 174 SER A N 1
ATOM 1438 C CA . SER A 1 174 ? -10.173 9.233 4.592 1.00 97.62 174 SER A CA 1
ATOM 1439 C C . SER A 1 174 ? -10.309 7.962 5.444 1.00 97.62 174 SER A C 1
ATOM 1441 O O . SER A 1 174 ? -11.226 7.852 6.259 1.00 97.62 174 SER A O 1
ATOM 1443 N N . LEU A 1 175 ? -9.386 7.002 5.315 1.00 96.38 175 LEU A N 1
ATOM 1444 C CA . LEU A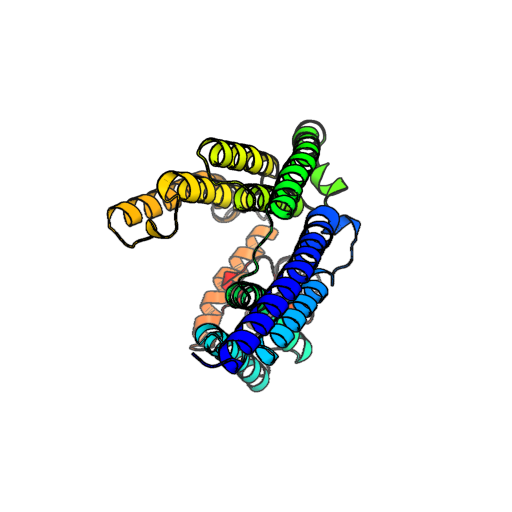 1 175 ? -9.403 5.769 6.109 1.00 96.38 175 LEU A CA 1
ATOM 1445 C C . LEU A 1 175 ? -9.161 6.031 7.600 1.00 96.38 175 LEU A C 1
ATOM 1447 O O . LEU A 1 175 ? -9.851 5.443 8.433 1.00 96.38 175 LEU A O 1
ATOM 1451 N N . VAL A 1 176 ? -8.237 6.934 7.945 1.00 96.81 176 VAL A N 1
ATOM 1452 C CA . VAL A 1 176 ? -7.981 7.327 9.340 1.00 96.81 176 VAL A CA 1
ATOM 1453 C C . VAL A 1 176 ? -9.202 8.013 9.951 1.00 96.81 176 VAL A C 1
ATOM 1455 O O . VAL A 1 176 ? -9.579 7.694 11.085 1.00 96.81 176 VAL A O 1
ATOM 1458 N N . TYR A 1 177 ? -9.890 8.874 9.197 1.00 97.56 177 TYR A N 1
ATOM 1459 C CA . TYR A 1 177 ? -11.175 9.434 9.616 1.00 97.56 177 TYR A CA 1
ATOM 1460 C C . TYR A 1 177 ? -12.209 8.334 9.889 1.00 97.56 177 TYR A C 1
ATOM 1462 O O . TYR A 1 177 ? -12.808 8.293 10.965 1.00 97.56 177 TYR A O 1
ATOM 1470 N N . LEU A 1 178 ? -12.405 7.407 8.945 1.00 95.50 178 LEU A N 1
ATOM 1471 C CA . LEU A 1 178 ? -13.416 6.360 9.084 1.00 95.50 178 LEU A CA 1
ATOM 1472 C C . LEU A 1 178 ? -13.115 5.440 10.274 1.00 95.50 178 LEU A C 1
ATOM 1474 O O . LEU A 1 178 ? -14.024 5.135 11.045 1.00 95.50 178 LEU A O 1
ATOM 1478 N N . TYR A 1 179 ? -11.849 5.059 10.461 1.00 93.56 179 TYR A N 1
ATOM 1479 C CA . TYR A 1 179 ? -11.388 4.234 11.580 1.00 93.56 179 TYR A CA 1
ATOM 1480 C C . TYR A 1 179 ? -11.562 4.926 12.939 1.00 93.56 179 TYR A C 1
ATOM 1482 O O . TYR A 1 179 ? -11.984 4.308 13.916 1.00 93.56 179 TYR A O 1
ATOM 1490 N N . SER A 1 180 ? -11.269 6.225 13.013 1.00 94.88 180 SER A N 1
ATOM 1491 C CA . SER A 1 180 ? -11.435 6.998 14.246 1.00 94.88 180 SER A CA 1
ATOM 1492 C C . SER A 1 180 ? -12.901 7.330 14.559 1.00 94.88 180 SER A C 1
ATOM 1494 O O . SER A 1 180 ? -13.239 7.548 15.725 1.00 94.88 180 SER A O 1
ATOM 1496 N N . SER A 1 181 ? -13.790 7.294 13.562 1.00 93.62 181 SER A N 1
ATOM 1497 C CA . SER A 1 181 ? -15.227 7.568 13.686 1.00 93.62 181 SER A CA 1
ATOM 1498 C C . SER A 1 181 ? -16.040 6.435 14.332 1.00 93.62 181 SER A C 1
ATOM 1500 O O . SER A 1 181 ? -15.542 5.336 14.557 1.00 93.62 181 SER A O 1
ATOM 1502 N N . ASN A 1 182 ? -17.322 6.688 14.619 1.00 91.50 182 ASN A N 1
ATOM 1503 C CA . ASN A 1 182 ? -18.246 5.680 15.157 1.00 91.50 182 ASN A CA 1
ATOM 1504 C C . ASN A 1 182 ? -18.941 4.858 14.062 1.00 91.50 182 ASN A C 1
ATOM 1506 O O . ASN A 1 182 ? -19.857 4.095 14.364 1.00 91.50 182 ASN A O 1
ATOM 1510 N N . TYR A 1 183 ? -18.520 5.013 12.803 1.00 91.94 183 TYR A N 1
ATOM 1511 C CA . TYR A 1 183 ? -19.049 4.267 11.664 1.00 91.94 183 TYR A CA 1
ATOM 1512 C C . TYR A 1 183 ? -20.568 4.457 11.449 1.00 91.94 183 TYR A C 1
ATOM 1514 O O . TYR A 1 183 ? -21.273 3.573 10.954 1.00 91.94 183 TYR A O 1
ATOM 1522 N N . THR A 1 184 ? -21.094 5.629 11.821 1.00 93.50 184 THR A N 1
ATOM 1523 C CA . THR A 1 184 ? -22.500 5.992 11.586 1.00 93.50 184 THR A CA 1
ATOM 1524 C C . THR A 1 184 ? -22.748 6.286 10.104 1.00 93.50 184 THR A C 1
ATOM 1526 O O . THR A 1 184 ? -21.808 6.539 9.354 1.00 93.50 184 THR A O 1
ATOM 1529 N N . MET A 1 185 ? -24.009 6.327 9.654 1.00 92.69 185 MET A N 1
ATOM 1530 C CA . MET A 1 185 ? -24.312 6.709 8.262 1.00 92.69 185 MET A CA 1
ATOM 1531 C C . MET A 1 185 ? -23.755 8.092 7.893 1.00 92.69 185 MET A C 1
ATOM 1533 O O . MET A 1 185 ? -23.286 8.278 6.774 1.00 92.69 185 MET A O 1
ATOM 1537 N N . LYS A 1 186 ? -23.728 9.036 8.845 1.00 94.88 186 LYS A N 1
ATOM 1538 C CA . LYS A 1 186 ? -23.094 10.348 8.654 1.00 94.88 186 LYS A CA 1
ATOM 1539 C C . LYS A 1 186 ? -21.589 10.210 8.425 1.00 94.88 186 LYS A C 1
ATOM 1541 O O . LYS A 1 186 ? -21.075 10.776 7.469 1.00 94.88 186 LYS A O 1
ATOM 1546 N N . ASP A 1 187 ? -20.902 9.421 9.253 1.00 94.94 187 ASP A N 1
ATOM 1547 C CA . ASP A 1 187 ? -19.458 9.203 9.109 1.00 94.94 187 ASP A CA 1
ATOM 1548 C C . ASP A 1 187 ? -19.124 8.500 7.778 1.00 94.94 187 ASP A C 1
ATOM 1550 O O . ASP A 1 187 ? -18.149 8.855 7.125 1.00 94.94 187 ASP A O 1
ATOM 1554 N N . LYS A 1 188 ? -19.958 7.552 7.328 1.00 95.06 188 LYS A N 1
ATOM 1555 C CA . LYS A 1 188 ? -19.801 6.889 6.021 1.00 95.06 188 LYS A CA 1
ATOM 1556 C C . LYS A 1 188 ? -19.924 7.861 4.851 1.00 95.06 188 LYS A C 1
ATOM 1558 O O . LYS A 1 188 ? -19.133 7.793 3.916 1.00 95.06 188 LYS A O 1
ATOM 1563 N N . ILE A 1 189 ? -20.906 8.762 4.902 1.00 96.00 189 ILE A N 1
ATOM 1564 C CA . ILE A 1 189 ? -21.083 9.796 3.876 1.00 96.00 189 ILE A CA 1
ATOM 1565 C C . ILE A 1 189 ? -19.881 10.743 3.881 1.00 96.00 189 ILE A C 1
ATOM 1567 O O . ILE A 1 189 ? -19.314 10.989 2.821 1.00 96.00 189 ILE A O 1
ATOM 1571 N N . ILE A 1 190 ? -19.448 11.214 5.057 1.00 96.69 190 ILE A N 1
ATOM 1572 C CA . ILE A 1 190 ? -18.272 12.086 5.175 1.00 96.69 190 ILE A CA 1
ATOM 1573 C C . ILE A 1 190 ? -17.029 11.384 4.625 1.00 96.69 190 ILE A C 1
ATOM 1575 O O . ILE A 1 190 ? -16.308 11.985 3.843 1.00 96.69 190 ILE A O 1
ATOM 1579 N N . PHE A 1 191 ? -16.817 10.105 4.940 1.00 97.38 191 PHE A N 1
ATOM 1580 C CA . PHE A 1 191 ? -15.721 9.314 4.380 1.00 97.38 191 PHE A CA 1
ATOM 1581 C C . PHE A 1 191 ? -15.716 9.306 2.843 1.00 97.38 191 PHE A C 1
ATOM 1583 O O . PHE A 1 191 ? -14.670 9.510 2.234 1.00 97.38 191 PHE A O 1
ATOM 1590 N N . ILE A 1 192 ? -16.870 9.104 2.203 1.00 96.50 192 ILE A N 1
ATOM 1591 C CA . ILE A 1 192 ? -16.958 9.074 0.735 1.00 96.50 192 ILE A CA 1
ATOM 1592 C C . ILE A 1 192 ? -16.774 10.464 0.125 1.00 96.50 192 ILE A C 1
ATOM 1594 O O . ILE A 1 192 ? -16.101 10.589 -0.898 1.00 96.50 192 ILE A O 1
ATOM 1598 N N . VAL A 1 193 ? -17.302 11.510 0.766 1.00 96.69 193 VAL A N 1
ATOM 1599 C CA . VAL A 1 193 ? -17.015 12.901 0.383 1.00 96.69 193 VAL A CA 1
ATOM 1600 C C . VAL A 1 193 ? -15.518 13.165 0.488 1.00 96.69 193 VAL A C 1
ATOM 1602 O O . VAL A 1 193 ? -14.931 13.682 -0.460 1.00 96.69 193 VAL A O 1
ATOM 1605 N N . MET A 1 194 ? -14.880 12.736 1.578 1.00 97.75 194 MET A N 1
ATOM 1606 C CA . MET A 1 194 ? -13.445 12.907 1.750 1.00 97.75 194 MET A CA 1
ATOM 1607 C C . MET A 1 194 ? -12.656 12.216 0.638 1.00 97.75 194 MET A C 1
ATOM 1609 O O . MET A 1 194 ? -11.783 12.825 0.017 1.00 97.75 194 MET A O 1
ATOM 1613 N N . LEU A 1 195 ? -13.036 10.976 0.327 1.00 96.50 195 LEU A N 1
ATOM 1614 C CA . LEU A 1 195 ? -12.394 10.166 -0.695 1.00 96.50 195 LEU A CA 1
ATOM 1615 C C . LEU A 1 195 ? -12.588 10.738 -2.110 1.00 96.50 195 LEU A C 1
ATOM 1617 O O . LEU A 1 195 ? -11.689 10.631 -2.938 1.00 96.50 195 LEU A O 1
ATOM 1621 N N . SER A 1 196 ? -13.721 11.385 -2.396 1.00 94.94 196 SER A N 1
ATOM 1622 C CA . SER A 1 196 ? -14.022 11.941 -3.725 1.00 94.94 196 SER A CA 1
ATOM 1623 C C . SER A 1 196 ? -13.005 12.981 -4.205 1.00 94.94 196 SER A C 1
ATOM 1625 O O . SER A 1 196 ? -12.743 13.071 -5.401 1.00 94.94 196 SER A O 1
ATOM 1627 N N . VAL A 1 197 ? -12.337 13.687 -3.288 1.00 95.12 197 VAL A N 1
ATOM 1628 C CA . VAL A 1 197 ? -11.265 14.642 -3.620 1.00 95.12 197 VAL A CA 1
ATOM 1629 C C . VAL A 1 197 ? -10.109 13.966 -4.362 1.00 95.12 197 VAL A C 1
ATOM 1631 O O . VAL A 1 197 ? -9.502 14.563 -5.246 1.00 95.12 197 VAL A O 1
ATOM 1634 N N . GLY A 1 198 ? -9.843 12.687 -4.089 1.00 93.75 198 GLY A N 1
ATOM 1635 C CA . GLY A 1 198 ? -8.788 11.937 -4.768 1.00 93.75 198 GLY A CA 1
ATOM 1636 C C . GLY A 1 198 ? -9.093 11.645 -6.243 1.00 93.75 198 GLY A C 1
ATOM 1637 O O . GLY A 1 198 ? -8.168 11.336 -6.997 1.00 93.75 198 GLY A O 1
ATOM 1638 N N . LEU A 1 199 ? -10.346 11.808 -6.698 1.00 91.19 199 LEU A N 1
ATOM 1639 C CA . LEU A 1 199 ? -10.720 11.694 -8.117 1.00 91.19 199 LEU A CA 1
ATOM 1640 C C . LEU A 1 199 ? -10.002 12.747 -8.976 1.00 91.19 199 LEU A C 1
ATOM 1642 O O . LEU A 1 199 ? -9.715 12.488 -10.146 1.00 91.19 199 LEU A O 1
ATOM 1646 N N . LEU A 1 200 ? -9.639 13.886 -8.373 1.00 90.62 200 LEU A N 1
ATOM 1647 C CA . LEU A 1 200 ? -8.874 14.968 -9.002 1.00 90.62 200 LEU A CA 1
ATOM 1648 C C . LEU A 1 200 ? -7.432 14.555 -9.353 1.00 90.62 200 LEU A C 1
ATOM 1650 O O . LEU A 1 200 ? -6.771 15.237 -10.128 1.00 90.62 200 LEU A O 1
ATOM 1654 N N . SER A 1 201 ? -6.950 13.410 -8.850 1.00 89.50 201 SER A N 1
ATOM 1655 C CA . SER A 1 201 ? -5.650 12.849 -9.245 1.00 89.50 201 SER A CA 1
ATOM 1656 C C . SER A 1 201 ? -5.598 12.360 -10.699 1.00 89.50 201 SER A C 1
ATOM 1658 O O . SER A 1 201 ? -4.507 12.162 -11.235 1.00 89.50 201 SER A O 1
ATOM 1660 N N . GLY A 1 202 ? -6.749 12.079 -11.328 1.00 83.12 202 GLY A N 1
ATOM 1661 C CA . GLY A 1 202 ? -6.816 11.538 -12.692 1.00 83.12 202 GLY A CA 1
ATOM 1662 C C . GLY A 1 202 ? -6.286 10.102 -12.850 1.00 83.12 202 GLY A C 1
ATOM 1663 O O . GLY A 1 202 ? -6.094 9.621 -13.973 1.00 83.12 202 GLY A O 1
ATOM 1664 N N . ARG A 1 203 ? -5.986 9.400 -11.745 1.00 82.69 203 ARG A N 1
ATOM 1665 C CA . ARG A 1 203 ? -5.349 8.073 -11.772 1.00 82.69 203 ARG A CA 1
ATOM 1666 C C . ARG A 1 203 ? -6.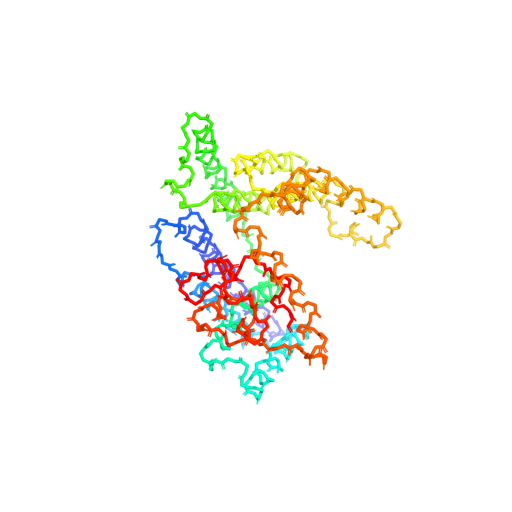391 6.962 -11.882 1.00 82.69 203 ARG A C 1
ATOM 1668 O O . ARG A 1 203 ? -7.223 6.787 -10.999 1.00 82.69 203 ARG A O 1
ATOM 1675 N N . ALA A 1 204 ? -6.254 6.117 -12.906 1.00 78.50 204 ALA A N 1
ATOM 1676 C CA . ALA A 1 204 ? -7.160 4.988 -13.152 1.00 78.50 204 ALA A CA 1
ATOM 1677 C C . ALA A 1 204 ? -7.293 4.039 -11.945 1.00 78.50 204 ALA A C 1
ATOM 1679 O O . ALA A 1 204 ? -8.398 3.650 -11.571 1.00 78.50 204 ALA A O 1
ATOM 1680 N N . LYS A 1 205 ? -6.166 3.731 -11.282 1.00 82.31 205 LYS A N 1
ATOM 1681 C CA . LYS A 1 205 ? -6.128 2.884 -10.076 1.00 82.31 205 LYS A CA 1
ATOM 1682 C C . LYS A 1 205 ? -6.992 3.455 -8.938 1.00 82.31 205 LYS A C 1
ATOM 1684 O O . LYS A 1 205 ? -7.586 2.692 -8.181 1.00 82.31 205 LYS A O 1
ATOM 1689 N N . PHE A 1 206 ? -7.097 4.783 -8.840 1.00 89.25 206 PHE A N 1
ATOM 1690 C CA . PHE A 1 206 ? -7.901 5.439 -7.814 1.00 89.25 206 PHE A CA 1
ATOM 1691 C C . PHE A 1 206 ? -9.404 5.322 -8.091 1.00 89.25 206 PHE A C 1
ATOM 1693 O O . PHE A 1 206 ? -10.167 5.088 -7.160 1.00 89.25 206 PHE A O 1
ATOM 1700 N N . TYR A 1 207 ? -9.844 5.410 -9.351 1.00 85.69 207 TYR A N 1
ATOM 1701 C CA . TYR A 1 207 ? -11.260 5.220 -9.694 1.00 85.69 207 TYR A CA 1
ATOM 1702 C C . TYR A 1 207 ? -11.771 3.836 -9.285 1.00 85.69 207 TYR A C 1
ATOM 1704 O O . TYR A 1 207 ? -12.833 3.724 -8.671 1.00 85.69 207 TYR A O 1
ATOM 1712 N N . GLY A 1 208 ? -10.974 2.794 -9.551 1.00 84.69 208 GLY A N 1
ATOM 1713 C CA . GLY A 1 208 ? -11.275 1.439 -9.092 1.00 84.69 208 GLY A CA 1
ATOM 1714 C C . GLY A 1 208 ? -11.353 1.351 -7.566 1.00 84.69 208 GLY A C 1
ATOM 1715 O O . GLY A 1 208 ? -12.318 0.815 -7.026 1.00 84.69 208 GLY A O 1
ATOM 1716 N N . PHE A 1 209 ? -10.386 1.950 -6.861 1.00 90.19 209 PHE A N 1
ATOM 1717 C CA . PHE A 1 209 ? -10.402 2.018 -5.398 1.00 90.19 209 PHE A CA 1
ATOM 1718 C C . PHE A 1 209 ? -11.650 2.730 -4.852 1.00 90.19 209 PHE A C 1
ATOM 1720 O O . PHE A 1 209 ? -12.279 2.225 -3.925 1.00 90.19 209 PHE A O 1
ATOM 1727 N N . PHE A 1 210 ? -12.039 3.868 -5.435 1.00 91.25 210 PHE A N 1
ATOM 1728 C CA . PHE A 1 210 ? -13.207 4.648 -5.020 1.00 91.25 210 PHE A CA 1
ATOM 1729 C C . PHE A 1 210 ? -14.508 3.845 -5.154 1.00 91.25 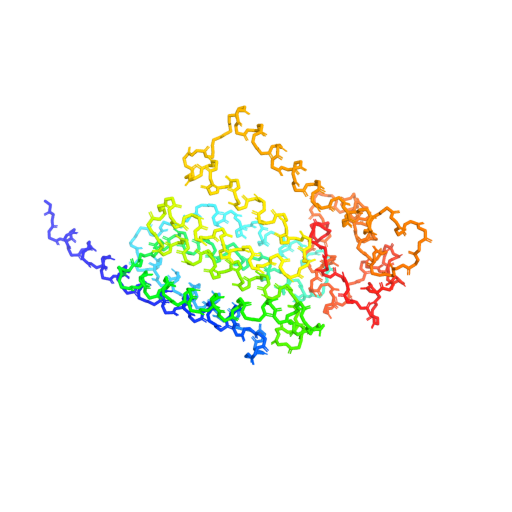210 PHE A C 1
ATOM 1731 O O . PHE A 1 210 ? -15.290 3.770 -4.203 1.00 91.25 210 PHE A O 1
ATOM 1738 N N . ALA A 1 211 ? -14.715 3.188 -6.300 1.00 87.06 211 ALA A N 1
ATOM 1739 C CA . ALA A 1 211 ? -15.879 2.333 -6.528 1.00 87.06 211 ALA A CA 1
ATOM 1740 C C . ALA A 1 211 ? -15.924 1.157 -5.535 1.00 87.06 211 ALA A C 1
ATOM 1742 O O . ALA A 1 211 ? -16.961 0.903 -4.916 1.00 87.06 211 ALA A O 1
ATOM 1743 N N . CYS A 1 212 ? -14.787 0.488 -5.312 1.00 88.00 212 CYS A N 1
ATOM 1744 C CA . CYS A 1 212 ? -14.676 -0.582 -4.322 1.00 88.00 212 CYS A CA 1
ATOM 1745 C C . CYS A 1 212 ? -14.988 -0.088 -2.902 1.00 88.00 212 CYS A C 1
ATOM 1747 O O . CYS A 1 212 ? -15.753 -0.729 -2.180 1.00 88.00 212 CYS A O 1
ATOM 1749 N N . ALA A 1 213 ? -14.445 1.062 -2.498 1.00 91.62 213 ALA A N 1
ATOM 1750 C CA . ALA A 1 213 ? -14.681 1.644 -1.180 1.00 91.62 213 ALA A CA 1
ATOM 1751 C C . ALA A 1 213 ? -16.168 1.961 -0.953 1.00 91.62 213 ALA A C 1
ATOM 1753 O O . ALA A 1 213 ? -16.702 1.663 0.117 1.00 91.62 213 ALA A O 1
ATOM 1754 N N . PHE A 1 214 ? -16.855 2.495 -1.967 1.00 89.62 214 PHE A N 1
ATOM 1755 C CA . PHE A 1 214 ? -18.289 2.772 -1.905 1.00 89.62 214 PHE A CA 1
ATOM 1756 C C . PHE A 1 214 ? -19.104 1.500 -1.627 1.00 89.62 214 PHE A C 1
ATOM 1758 O O . PHE A 1 214 ? -19.892 1.455 -0.678 1.00 89.62 214 PHE A O 1
ATOM 1765 N N . VAL A 1 215 ? -18.870 0.435 -2.402 1.00 86.56 215 VAL A N 1
ATOM 1766 C CA . VAL A 1 215 ? -19.566 -0.851 -2.233 1.00 86.56 215 VAL A CA 1
ATOM 1767 C C . VAL A 1 215 ? -19.238 -1.476 -0.874 1.00 86.56 215 VAL A C 1
ATOM 1769 O O . VAL A 1 215 ? -20.142 -1.896 -0.149 1.00 86.56 215 VAL A O 1
ATOM 1772 N N . LEU A 1 216 ? -17.966 -1.495 -0.473 1.00 88.25 216 LEU A N 1
ATOM 1773 C CA . LEU A 1 216 ? -17.547 -2.068 0.808 1.00 88.25 216 LEU A CA 1
ATOM 1774 C C . LEU A 1 216 ? -18.195 -1.363 2.007 1.00 88.25 216 LEU A C 1
ATOM 1776 O O . LEU A 1 216 ? -18.639 -2.030 2.942 1.00 88.25 216 LEU A O 1
ATOM 1780 N N . VAL A 1 217 ? -18.305 -0.034 1.985 1.00 90.19 217 VAL A N 1
ATOM 1781 C CA . VAL A 1 217 ? -18.836 0.741 3.119 1.00 90.19 217 VAL A CA 1
ATOM 1782 C C . VAL A 1 217 ? -20.367 0.736 3.187 1.00 90.19 217 VAL A C 1
ATOM 1784 O O . VAL A 1 217 ? -20.935 0.652 4.288 1.00 90.19 217 VAL A O 1
ATOM 1787 N N . PHE A 1 218 ? -21.052 0.812 2.041 1.00 86.94 218 PHE A N 1
ATOM 1788 C CA . PHE A 1 218 ? -22.515 0.893 2.001 1.00 86.94 218 PHE A CA 1
ATOM 1789 C C . PHE A 1 218 ? -23.208 -0.460 1.877 1.00 86.94 218 PHE A C 1
ATOM 1791 O O . PHE A 1 218 ? -24.169 -0.697 2.606 1.00 86.94 218 PHE A O 1
ATOM 1798 N N . TYR A 1 219 ? -22.735 -1.347 0.998 1.00 85.00 219 TYR A N 1
ATOM 1799 C CA . TYR A 1 219 ? -23.373 -2.647 0.786 1.00 85.00 219 TYR A CA 1
ATOM 1800 C C . TYR A 1 219 ? -22.960 -3.655 1.861 1.00 85.00 219 TYR A C 1
ATOM 1802 O O . TYR A 1 219 ? -23.813 -4.242 2.525 1.00 85.00 219 TYR A O 1
ATOM 1810 N N . PHE A 1 220 ? -21.653 -3.837 2.073 1.00 81.94 220 PHE A N 1
ATOM 1811 C CA . PHE A 1 220 ? -21.178 -4.798 3.068 1.00 81.94 220 PHE A CA 1
ATOM 1812 C C . PHE A 1 220 ? -21.235 -4.217 4.477 1.00 81.94 220 PHE A C 1
ATOM 1814 O O . PHE A 1 220 ? -21.795 -4.849 5.369 1.00 81.94 220 PHE A O 1
ATOM 1821 N N . GLY A 1 221 ? -20.682 -3.022 4.692 1.00 79.75 221 GLY A N 1
ATOM 1822 C CA . GLY A 1 221 ? -20.722 -2.260 5.944 1.00 79.75 221 GLY A CA 1
ATOM 1823 C C . GLY A 1 221 ? -20.026 -2.908 7.149 1.00 79.75 221 GLY A C 1
ATOM 1824 O O . GLY A 1 221 ? -19.573 -2.216 8.047 1.00 79.75 221 GLY A O 1
ATOM 1825 N N . THR A 1 222 ? -19.930 -4.227 7.234 1.00 75.06 222 THR A N 1
ATOM 1826 C CA . THR A 1 222 ? -19.255 -4.932 8.322 1.00 75.06 222 THR A CA 1
ATOM 1827 C C . THR A 1 222 ? -18.677 -6.229 7.788 1.00 75.06 222 THR A C 1
ATOM 1829 O O . THR A 1 222 ? -19.291 -6.888 6.949 1.00 75.06 222 THR A O 1
ATOM 1832 N N . ALA A 1 223 ? -17.534 -6.655 8.329 1.00 73.62 223 ALA A N 1
ATOM 1833 C CA . ALA A 1 223 ? -16.864 -7.877 7.885 1.00 73.62 223 ALA A CA 1
ATOM 1834 C C . ALA A 1 223 ? -17.750 -9.136 7.990 1.00 73.62 223 ALA A C 1
ATOM 1836 O O . ALA A 1 223 ? -17.617 -10.054 7.191 1.00 73.62 223 ALA A O 1
ATOM 1837 N N . LYS A 1 224 ? -18.725 -9.162 8.911 1.00 74.19 224 LYS A N 1
ATOM 1838 C CA . LYS A 1 224 ? -19.689 -10.272 9.052 1.00 74.19 224 LYS A CA 1
ATOM 1839 C C . LYS A 1 224 ? -20.574 -10.485 7.818 1.00 74.19 224 LYS A C 1
ATOM 1841 O O . LYS A 1 224 ? -21.067 -11.594 7.619 1.00 74.19 224 LYS A O 1
ATOM 1846 N N . ASN A 1 225 ? -20.772 -9.442 7.015 1.00 77.69 225 ASN A N 1
ATOM 1847 C CA . ASN A 1 225 ? -21.576 -9.490 5.799 1.00 77.69 225 ASN A CA 1
ATOM 1848 C C . ASN A 1 225 ? -20.755 -9.934 4.580 1.00 77.69 225 ASN A C 1
ATOM 1850 O O . ASN A 1 225 ? -21.347 -10.269 3.558 1.00 77.69 225 ASN A O 1
ATOM 1854 N N . LEU A 1 226 ? -19.420 -10.007 4.688 1.00 75.25 226 LEU A N 1
ATOM 1855 C CA . LEU A 1 226 ? -18.511 -10.543 3.665 1.00 75.25 226 LEU A CA 1
ATOM 1856 C C . LEU A 1 226 ? -18.512 -12.081 3.682 1.00 75.25 226 LEU A C 1
ATOM 1858 O O . LEU A 1 226 ? -17.491 -12.727 3.897 1.00 75.25 226 LEU A O 1
ATOM 1862 N N . LYS A 1 227 ? -19.685 -12.687 3.493 1.00 80.38 227 LYS A N 1
ATOM 1863 C CA . LYS A 1 227 ? -19.823 -14.138 3.305 1.00 80.38 227 LYS A CA 1
ATOM 1864 C C . LYS A 1 227 ? -19.940 -14.466 1.819 1.00 80.38 227 LYS A C 1
ATOM 1866 O O . LYS A 1 227 ? -20.543 -13.698 1.070 1.00 80.38 227 LYS A O 1
ATOM 1871 N N . LEU A 1 228 ? -19.425 -15.619 1.398 1.00 77.56 228 LEU A N 1
ATOM 1872 C CA . LEU A 1 228 ? -19.609 -16.131 0.037 1.00 77.56 228 LEU A CA 1
ATOM 1873 C C . LEU A 1 228 ? -21.042 -16.675 -0.124 1.00 77.56 228 LEU A C 1
ATOM 1875 O O . LEU A 1 228 ? -21.302 -17.857 0.051 1.00 77.56 228 LEU A O 1
ATOM 1879 N N . ASN A 1 229 ? -21.987 -15.777 -0.399 1.00 87.06 229 ASN A N 1
ATOM 1880 C CA . ASN A 1 229 ? -23.370 -16.078 -0.787 1.00 87.06 229 ASN A CA 1
ATOM 1881 C C . ASN A 1 229 ? -23.580 -15.565 -2.218 1.00 87.06 229 ASN A C 1
ATOM 1883 O O . ASN A 1 229 ? -23.026 -14.523 -2.563 1.00 87.06 229 ASN A O 1
ATOM 1887 N N . LEU A 1 230 ? -24.414 -16.239 -3.016 1.00 86.50 230 LEU A N 1
ATOM 1888 C CA . LEU A 1 230 ? -24.864 -15.797 -4.338 1.00 86.50 230 LEU A CA 1
ATOM 1889 C C . LEU A 1 230 ? -25.167 -14.290 -4.402 1.00 86.50 230 LEU A C 1
ATOM 1891 O O . LEU A 1 230 ? -24.658 -13.612 -5.285 1.00 86.50 230 LEU A O 1
ATOM 1895 N N . LYS A 1 231 ? -25.892 -13.726 -3.424 1.00 85.50 231 LYS A N 1
ATOM 1896 C CA . LYS A 1 231 ? -26.187 -12.279 -3.382 1.00 85.50 231 LYS A CA 1
ATOM 1897 C C . LYS A 1 231 ? -24.916 -11.415 -3.346 1.00 85.50 231 LYS A C 1
ATOM 1899 O O . LYS A 1 231 ? -24.816 -10.405 -4.036 1.00 85.50 231 LYS A O 1
ATOM 1904 N N . ASN A 1 232 ? -23.936 -11.824 -2.547 1.00 85.75 232 ASN A N 1
ATOM 1905 C CA . ASN A 1 232 ? -22.666 -11.119 -2.413 1.00 85.75 232 ASN A CA 1
ATOM 1906 C C . ASN A 1 232 ? -21.762 -11.347 -3.623 1.00 85.75 232 ASN A C 1
ATOM 1908 O O . ASN A 1 232 ? -21.067 -10.423 -4.021 1.00 85.75 232 ASN A O 1
ATOM 1912 N N . ILE A 1 233 ? -21.811 -12.533 -4.234 1.00 85.06 233 ILE A N 1
ATOM 1913 C CA . ILE A 1 233 ? -21.128 -12.820 -5.499 1.00 85.06 233 ILE A CA 1
ATOM 1914 C C . ILE A 1 233 ? -21.662 -11.891 -6.592 1.00 85.06 233 ILE A C 1
ATOM 1916 O O . ILE A 1 233 ? -20.866 -11.241 -7.259 1.00 85.06 233 ILE A O 1
ATOM 1920 N N . VAL A 1 234 ? -22.986 -11.737 -6.718 1.00 86.50 234 VAL A N 1
ATOM 1921 C CA . VAL A 1 234 ? -23.584 -10.780 -7.664 1.00 86.50 234 VAL A CA 1
ATOM 1922 C C . VAL A 1 234 ? -23.119 -9.351 -7.372 1.00 86.50 234 VAL A C 1
ATOM 1924 O O . VAL A 1 234 ? -22.750 -8.637 -8.299 1.00 86.50 234 VAL A O 1
ATOM 1927 N N . ALA A 1 235 ? -23.061 -8.937 -6.101 1.00 82.94 235 ALA A N 1
ATOM 1928 C CA . ALA A 1 235 ? -22.543 -7.618 -5.732 1.00 82.94 235 ALA A CA 1
ATOM 1929 C C . ALA A 1 235 ? -21.055 -7.434 -6.100 1.00 82.94 235 ALA A C 1
ATOM 1931 O O . ALA A 1 235 ? -20.682 -6.381 -6.613 1.00 82.94 235 ALA A O 1
ATOM 1932 N N . PHE A 1 236 ? -20.214 -8.454 -5.896 1.00 82.81 236 PHE A N 1
ATOM 1933 C CA . PHE A 1 236 ? -18.803 -8.439 -6.299 1.00 82.81 236 PHE A CA 1
ATOM 1934 C C . PHE A 1 236 ? -18.637 -8.375 -7.819 1.00 82.81 236 PHE A C 1
ATOM 1936 O O . PHE A 1 236 ? -17.831 -7.584 -8.303 1.00 82.81 236 PHE A O 1
ATOM 1943 N N . VAL A 1 237 ? -19.413 -9.159 -8.569 1.00 86.12 237 VAL A N 1
ATOM 1944 C CA . VAL A 1 237 ? -19.400 -9.139 -10.038 1.00 86.12 237 VAL A CA 1
ATOM 1945 C C . VAL A 1 237 ? -19.872 -7.782 -10.554 1.00 86.12 237 VAL A C 1
ATOM 1947 O O . VAL A 1 237 ? -19.206 -7.192 -11.396 1.00 86.12 237 VAL A O 1
ATOM 1950 N N . GLY A 1 238 ? -20.963 -7.237 -10.011 1.00 84.94 238 GLY A N 1
ATOM 1951 C CA . GLY A 1 238 ? -21.455 -5.906 -10.375 1.00 84.94 238 GLY A CA 1
ATOM 1952 C C . GLY A 1 238 ? -20.435 -4.802 -10.085 1.00 84.94 238 GLY A C 1
ATOM 1953 O O . GLY A 1 238 ? -20.210 -3.935 -10.925 1.00 84.94 238 GLY A O 1
ATOM 1954 N N . MET A 1 239 ? -19.756 -4.871 -8.936 1.00 83.06 239 MET A N 1
ATOM 1955 C CA . MET A 1 239 ? -18.649 -3.972 -8.600 1.00 83.06 239 MET A CA 1
ATOM 1956 C C . MET A 1 239 ? -17.491 -4.108 -9.594 1.00 83.06 239 MET A C 1
ATOM 1958 O O . MET A 1 239 ? -16.977 -3.099 -10.066 1.00 83.06 239 MET A O 1
ATOM 1962 N N . PHE A 1 240 ? -17.101 -5.335 -9.943 1.00 83.88 240 PHE A N 1
ATOM 1963 C CA . PHE A 1 240 ? -16.039 -5.588 -10.914 1.00 83.88 240 PHE A CA 1
ATOM 1964 C C . PHE A 1 240 ? -16.390 -5.024 -12.296 1.00 83.88 240 PHE A C 1
ATOM 1966 O O . PHE A 1 240 ? -15.575 -4.325 -12.892 1.00 83.88 240 PHE A O 1
ATOM 1973 N N . VAL A 1 241 ? -17.625 -5.227 -12.764 1.00 85.31 241 VAL A N 1
ATOM 1974 C CA . VAL A 1 241 ? -18.128 -4.640 -14.016 1.00 85.31 241 VAL A CA 1
ATOM 1975 C C . VAL A 1 241 ? -18.110 -3.112 -13.955 1.00 85.31 241 VAL A C 1
ATOM 1977 O O . VAL A 1 241 ? -17.634 -2.481 -14.890 1.00 85.31 241 VAL A O 1
ATOM 1980 N N . ALA A 1 242 ? -18.556 -2.498 -12.855 1.00 79.94 242 ALA A N 1
ATOM 1981 C CA . ALA A 1 242 ? -18.519 -1.043 -12.701 1.00 79.94 242 ALA A CA 1
ATOM 1982 C C . ALA A 1 242 ? -17.083 -0.491 -12.756 1.00 79.94 242 ALA A C 1
ATOM 1984 O O . ALA A 1 242 ? -16.829 0.503 -13.435 1.00 79.94 242 ALA A O 1
ATOM 1985 N N . VAL A 1 243 ? -16.133 -1.160 -12.093 1.00 81.12 243 VAL A N 1
ATOM 1986 C CA . VAL A 1 243 ? -14.707 -0.809 -12.170 1.00 81.12 243 VAL A CA 1
ATOM 1987 C C . VAL A 1 243 ? -14.193 -0.946 -13.601 1.00 81.12 243 VAL A C 1
ATOM 1989 O O . VAL A 1 243 ? -13.508 -0.041 -14.071 1.00 81.12 243 VAL A O 1
ATOM 1992 N N . LEU A 1 244 ? -14.544 -2.024 -14.308 1.00 80.56 244 LEU A N 1
ATOM 1993 C CA . LEU A 1 244 ? -14.157 -2.221 -15.705 1.00 80.56 244 LEU A CA 1
ATOM 1994 C C . LEU A 1 244 ? -14.734 -1.147 -16.625 1.00 80.56 244 LEU A C 1
ATOM 1996 O O . LEU A 1 244 ? -14.003 -0.654 -17.470 1.00 80.56 244 LEU A O 1
ATOM 2000 N N . LEU A 1 245 ? -15.993 -0.739 -16.445 1.00 78.88 245 LEU A N 1
ATOM 2001 C CA . LEU A 1 245 ? -16.617 0.321 -17.244 1.00 78.88 245 LEU A CA 1
ATOM 2002 C C . LEU A 1 245 ? -15.907 1.666 -17.057 1.00 78.88 245 LEU A C 1
ATOM 2004 O O . LEU A 1 245 ? -15.616 2.351 -18.032 1.00 78.88 245 LEU A O 1
ATOM 2008 N N . VAL A 1 246 ? -15.575 2.027 -15.814 1.00 71.94 246 VAL A N 1
ATOM 2009 C CA . VAL A 1 246 ? -14.838 3.269 -15.522 1.00 71.94 246 VAL A CA 1
ATOM 2010 C C . VAL A 1 246 ? -13.387 3.181 -16.000 1.00 71.94 246 VAL A C 1
ATOM 2012 O O . VAL A 1 246 ? -12.818 4.163 -16.473 1.00 71.94 246 VAL A O 1
ATOM 2015 N N . ALA A 1 247 ? -12.776 2.000 -15.907 1.00 72.75 247 ALA A N 1
ATOM 2016 C CA . ALA A 1 247 ? -11.432 1.758 -16.408 1.00 72.75 247 ALA A CA 1
ATOM 2017 C C . ALA A 1 247 ? -11.382 1.591 -17.934 1.00 72.75 247 ALA A C 1
ATOM 2019 O O . ALA A 1 247 ? -10.294 1.714 -18.487 1.00 72.75 247 ALA A O 1
ATOM 2020 N N . TRP A 1 248 ? -12.509 1.349 -18.616 1.00 72.38 248 TRP A N 1
ATOM 2021 C CA . TRP A 1 248 ? -12.556 0.962 -20.030 1.00 72.38 248 TRP A CA 1
ATOM 2022 C C . TRP A 1 248 ? -11.863 1.978 -20.926 1.00 72.38 248 TRP A C 1
ATOM 2024 O O . TRP A 1 248 ? -10.998 1.599 -21.701 1.00 72.38 248 TRP A O 1
ATOM 2034 N N . GLN A 1 249 ? -12.128 3.273 -20.731 1.00 64.88 249 GLN A N 1
ATOM 2035 C CA . GLN A 1 249 ? -11.465 4.336 -21.497 1.00 64.88 249 GLN A CA 1
ATOM 2036 C C . GLN A 1 249 ? -9.938 4.314 -21.328 1.00 64.88 249 GLN A C 1
ATOM 2038 O O . GLN A 1 249 ? -9.193 4.563 -22.268 1.00 64.88 249 GLN A O 1
ATOM 2043 N N . LYS A 1 250 ? -9.442 3.984 -20.130 1.00 65.50 250 LYS A N 1
ATOM 2044 C CA . LYS A 1 250 ? -8.003 3.852 -19.866 1.00 65.50 250 LYS A CA 1
ATOM 2045 C C . LYS A 1 250 ? -7.457 2.541 -20.427 1.00 65.50 250 LYS A C 1
ATOM 2047 O O . LYS A 1 250 ? -6.362 2.552 -20.967 1.00 65.50 250 LYS A O 1
ATOM 2052 N N . ILE A 1 251 ? -8.189 1.433 -20.310 1.00 65.19 251 ILE A N 1
ATOM 2053 C CA . ILE A 1 251 ? -7.814 0.137 -20.891 1.00 65.19 251 ILE A CA 1
ATOM 2054 C C . ILE A 1 251 ? -7.711 0.264 -22.413 1.00 65.19 251 ILE A C 1
ATOM 2056 O O . ILE A 1 251 ? -6.723 -0.173 -22.985 1.00 65.19 251 ILE A O 1
ATOM 2060 N N . GLU A 1 252 ? -8.676 0.919 -23.053 1.00 64.69 252 GLU A N 1
ATOM 2061 C CA . GLU A 1 252 ? -8.682 1.185 -24.487 1.00 64.69 252 GLU A CA 1
ATOM 2062 C C . GLU A 1 252 ? -7.468 2.020 -24.898 1.00 64.69 252 GLU A C 1
ATOM 2064 O O . GLU A 1 252 ? -6.726 1.603 -25.781 1.00 64.69 252 GLU A O 1
ATOM 2069 N N . ILE A 1 253 ? -7.184 3.121 -24.194 1.00 62.12 253 ILE A N 1
ATOM 2070 C CA . ILE A 1 253 ? -5.980 3.925 -24.442 1.00 62.12 253 ILE A CA 1
ATOM 2071 C C . ILE A 1 253 ? -4.707 3.090 -24.250 1.00 62.12 253 ILE A C 1
ATOM 2073 O O . ILE A 1 253 ? -3.829 3.131 -25.098 1.00 62.12 253 ILE A O 1
ATOM 2077 N N . TYR A 1 254 ? -4.581 2.332 -23.155 1.00 57.06 254 TYR A N 1
ATOM 2078 C CA . TYR A 1 254 ? -3.339 1.626 -22.821 1.00 57.06 254 TYR A CA 1
ATOM 2079 C C . TYR A 1 254 ? -3.096 0.357 -23.645 1.00 57.06 254 TYR A C 1
ATOM 2081 O O . TYR A 1 254 ? -1.935 0.043 -23.890 1.00 57.06 254 TYR A O 1
ATOM 2089 N N . PHE A 1 255 ? -4.146 -0.361 -24.054 1.00 59.06 255 PHE A N 1
ATOM 2090 C CA . PHE A 1 255 ? -4.040 -1.689 -24.672 1.00 59.06 255 PHE A CA 1
ATOM 2091 C C . PHE A 1 255 ? -4.592 -1.776 -26.103 1.00 59.06 255 PHE A C 1
ATOM 2093 O O . PHE A 1 255 ? -4.154 -2.652 -26.839 1.00 59.06 255 PHE A O 1
ATOM 2100 N N . ILE A 1 256 ? -5.544 -0.922 -26.504 1.00 58.12 256 ILE A N 1
ATOM 2101 C CA . ILE A 1 256 ? -6.263 -1.050 -27.789 1.00 58.12 256 ILE A CA 1
ATOM 2102 C C . ILE A 1 256 ? -5.816 0.021 -28.795 1.00 58.12 256 ILE A C 1
ATOM 2104 O O . ILE A 1 256 ? -5.447 -0.317 -29.915 1.00 58.12 256 ILE A O 1
ATOM 2108 N N . GLN A 1 257 ? -5.796 1.302 -28.412 1.00 50.28 257 GLN A N 1
ATOM 2109 C CA . GLN A 1 257 ? -5.388 2.407 -29.295 1.00 50.28 257 GLN A CA 1
ATOM 2110 C C . GLN A 1 257 ? -3.880 2.412 -29.595 1.00 50.28 257 GLN A C 1
ATOM 2112 O O . GLN A 1 257 ? -3.478 2.800 -30.687 1.00 50.28 257 GLN A O 1
ATOM 2117 N N . ASN A 1 258 ? -3.044 1.895 -28.690 1.00 50.03 258 ASN A N 1
ATOM 2118 C CA . ASN A 1 258 ? -1.592 1.785 -28.901 1.00 50.03 258 ASN A CA 1
ATOM 2119 C C . ASN A 1 258 ? -1.162 0.587 -29.766 1.00 50.03 258 ASN A C 1
ATOM 2121 O O . ASN A 1 258 ? 0.030 0.366 -29.948 1.00 50.03 258 ASN A O 1
ATOM 2125 N N . LEU A 1 259 ? -2.099 -0.187 -30.327 1.00 50.84 259 LEU A N 1
ATOM 2126 C CA . LEU A 1 259 ? -1.763 -1.147 -31.387 1.00 50.84 259 LEU A CA 1
ATOM 2127 C C . LEU A 1 259 ? -1.391 -0.441 -32.708 1.00 50.84 259 LEU A C 1
ATOM 2129 O O . LEU A 1 259 ? -0.880 -1.102 -33.609 1.00 50.84 259 LEU A O 1
ATOM 2133 N N . GLY A 1 260 ? -1.640 0.874 -32.825 1.00 46.84 260 GLY A N 1
ATOM 2134 C CA . GLY A 1 260 ? -1.355 1.671 -34.024 1.00 46.84 260 GLY A CA 1
ATOM 2135 C C . GLY A 1 260 ? -0.452 2.898 -33.837 1.00 46.84 260 GLY A C 1
ATOM 2136 O O . GLY A 1 260 ? -0.028 3.443 -34.849 1.00 46.84 260 GLY A O 1
ATOM 2137 N N . ASP A 1 261 ? -0.138 3.322 -32.606 1.00 46.38 261 ASP A N 1
ATOM 2138 C CA . ASP A 1 261 ? 0.679 4.520 -32.339 1.00 46.38 261 ASP A CA 1
ATOM 2139 C C . ASP A 1 261 ? 1.781 4.221 -31.308 1.00 46.38 261 ASP A C 1
ATOM 2141 O O . ASP A 1 261 ? 1.523 3.658 -30.241 1.00 46.38 261 ASP A O 1
ATOM 2145 N N . GLU A 1 262 ? 3.018 4.600 -31.643 1.00 48.03 262 GLU A N 1
ATOM 2146 C CA . GLU A 1 262 ? 4.284 4.307 -30.949 1.00 48.03 262 GLU A CA 1
ATOM 2147 C C . GLU A 1 262 ? 4.428 5.004 -29.576 1.00 48.03 262 GLU A C 1
ATOM 2149 O O . GLU A 1 262 ? 5.446 5.634 -29.277 1.00 48.03 262 GLU A O 1
ATOM 2154 N N . SER A 1 263 ? 3.436 4.927 -28.685 1.00 52.66 263 SER A N 1
ATOM 2155 C CA . SER A 1 263 ? 3.635 5.396 -27.311 1.00 52.66 263 SER A CA 1
ATOM 2156 C C . SER A 1 263 ? 4.481 4.377 -26.530 1.00 52.66 263 SER A C 1
ATOM 2158 O O . SER A 1 263 ? 4.012 3.354 -26.027 1.00 52.66 263 SER A O 1
ATOM 2160 N N . THR A 1 264 ? 5.779 4.658 -26.439 1.00 58.56 264 THR A N 1
ATOM 2161 C CA . THR A 1 264 ? 6.830 3.765 -25.923 1.00 58.56 264 THR A CA 1
ATOM 2162 C C . THR A 1 264 ? 6.619 3.259 -24.481 1.00 58.56 264 THR A C 1
ATOM 2164 O O . THR A 1 264 ? 7.057 2.155 -24.163 1.00 58.56 264 THR A O 1
ATOM 2167 N N . ASP A 1 265 ? 5.903 3.994 -23.615 1.00 60.03 265 ASP A N 1
ATOM 2168 C CA . ASP A 1 265 ? 5.542 3.560 -22.242 1.00 60.03 265 ASP A CA 1
ATOM 2169 C C . ASP A 1 265 ? 4.559 2.374 -22.224 1.00 60.03 265 ASP A C 1
ATOM 2171 O O . ASP A 1 265 ? 4.656 1.472 -21.388 1.00 60.03 265 ASP A O 1
ATOM 2175 N N . SER A 1 266 ? 3.609 2.334 -23.163 1.00 65.56 266 SER A N 1
ATOM 2176 C CA . SER A 1 266 ? 2.615 1.254 -23.222 1.00 65.56 266 SER A CA 1
ATOM 2177 C C . SER A 1 266 ? 3.235 -0.079 -23.657 1.00 65.56 266 SER A C 1
ATOM 2179 O O . SER A 1 266 ? 2.886 -1.134 -23.114 1.00 65.56 266 SER A O 1
ATOM 2181 N N . LEU A 1 267 ? 4.229 -0.013 -24.549 1.00 80.00 267 LEU A N 1
ATOM 2182 C CA . LEU A 1 267 ? 4.981 -1.159 -25.052 1.00 80.00 267 LEU A CA 1
ATOM 2183 C C . LEU A 1 267 ? 5.743 -1.878 -23.932 1.00 80.00 267 LEU A C 1
ATOM 2185 O O . LEU A 1 267 ? 5.715 -3.106 -23.867 1.00 80.00 267 LEU A O 1
ATOM 2189 N N . ALA A 1 268 ? 6.368 -1.131 -23.017 1.00 85.50 268 ALA A N 1
ATOM 2190 C CA . ALA A 1 268 ? 7.112 -1.700 -21.895 1.00 85.50 268 ALA A CA 1
ATOM 2191 C C . ALA A 1 268 ? 6.215 -2.552 -20.984 1.00 85.50 268 ALA A C 1
ATOM 2193 O O . ALA A 1 268 ? 6.538 -3.701 -20.683 1.00 85.50 268 ALA A O 1
ATOM 2194 N N . ARG A 1 269 ? 5.043 -2.034 -20.588 1.00 85.25 269 ARG A N 1
ATOM 2195 C CA . ARG A 1 269 ? 4.109 -2.784 -19.729 1.00 85.25 269 ARG A CA 1
ATOM 2196 C C . ARG A 1 269 ? 3.577 -4.028 -20.430 1.00 85.25 269 ARG A C 1
ATOM 2198 O O . ARG A 1 269 ? 3.522 -5.089 -19.812 1.00 85.25 269 ARG A O 1
ATOM 2205 N N . PHE A 1 270 ? 3.199 -3.911 -21.704 1.00 84.50 270 PHE A N 1
ATOM 2206 C CA . PHE A 1 270 ? 2.742 -5.058 -22.488 1.00 84.50 270 PHE A CA 1
ATOM 2207 C C . PHE A 1 270 ? 3.830 -6.131 -22.598 1.00 84.50 270 PHE A C 1
ATOM 2209 O O . PHE A 1 270 ? 3.555 -7.301 -22.337 1.00 84.50 270 PHE A O 1
ATOM 2216 N N . ALA A 1 271 ? 5.070 -5.738 -22.901 1.00 89.69 271 ALA A N 1
ATOM 2217 C CA . ALA A 1 271 ? 6.200 -6.654 -22.987 1.00 89.69 271 ALA A CA 1
ATOM 2218 C C . ALA A 1 271 ? 6.463 -7.379 -21.661 1.00 89.69 271 ALA A C 1
ATOM 2220 O O . ALA A 1 271 ? 6.698 -8.587 -21.678 1.00 89.69 271 ALA A O 1
ATOM 2221 N N . LEU A 1 272 ? 6.352 -6.690 -20.518 1.00 92.50 272 LEU A N 1
ATOM 2222 C CA . LEU A 1 272 ? 6.486 -7.315 -19.199 1.00 92.50 272 LEU A CA 1
ATOM 2223 C C . LEU A 1 272 ? 5.417 -8.396 -18.967 1.00 92.50 272 LEU A C 1
ATOM 2225 O O . LEU A 1 272 ? 5.758 -9.512 -18.580 1.00 92.50 272 LEU A O 1
ATOM 2229 N N . TYR A 1 273 ? 4.144 -8.111 -19.264 1.00 90.75 273 TYR A N 1
ATOM 2230 C CA . TYR A 1 273 ? 3.060 -9.101 -19.151 1.00 90.75 273 TYR A CA 1
ATOM 2231 C C . TYR A 1 273 ? 3.195 -10.260 -20.147 1.00 90.75 273 TYR A C 1
ATOM 2233 O O . TYR A 1 273 ? 2.973 -11.416 -19.795 1.00 90.75 273 TYR A O 1
ATOM 2241 N N . ALA A 1 274 ? 3.552 -9.983 -21.400 1.00 90.44 274 ALA A N 1
ATOM 2242 C CA . ALA A 1 274 ? 3.725 -11.027 -22.407 1.00 90.44 274 ALA A CA 1
ATOM 2243 C C . ALA A 1 274 ? 4.898 -11.955 -22.051 1.00 90.44 274 ALA A C 1
ATOM 2245 O O . ALA A 1 274 ? 4.798 -13.175 -22.186 1.00 90.44 274 ALA A O 1
ATOM 2246 N N . THR A 1 275 ? 5.994 -11.381 -21.553 1.00 93.62 275 THR A N 1
ATOM 2247 C CA . THR A 1 275 ? 7.196 -12.126 -21.165 1.00 93.62 275 THR A CA 1
ATOM 2248 C C . THR A 1 275 ? 6.982 -12.905 -19.872 1.00 93.62 275 THR A C 1
ATOM 2250 O O . THR A 1 275 ? 7.449 -14.037 -19.787 1.00 93.62 275 THR A O 1
ATOM 2253 N N . SER A 1 276 ? 6.188 -12.388 -18.920 1.00 93.25 276 SER A N 1
ATOM 2254 C CA . SER A 1 276 ? 5.882 -13.119 -17.683 1.00 93.25 276 SER A CA 1
ATOM 2255 C C . SER A 1 276 ? 5.272 -14.493 -17.957 1.00 93.25 276 SER A C 1
ATOM 2257 O O . SER A 1 276 ? 5.638 -15.457 -17.300 1.00 93.25 276 SER A O 1
ATOM 2259 N N . PHE A 1 277 ? 4.404 -14.628 -18.970 1.00 91.31 277 PHE A N 1
ATOM 2260 C CA . PHE A 1 277 ? 3.825 -15.930 -19.330 1.00 91.31 277 PHE A CA 1
ATOM 2261 C C . PHE A 1 277 ? 4.863 -16.945 -19.818 1.00 91.31 277 PHE A C 1
ATOM 2263 O O . PHE A 1 277 ? 4.718 -18.134 -19.541 1.00 91.31 277 PHE A O 1
ATOM 2270 N N . LYS A 1 278 ? 5.898 -16.488 -20.531 1.00 93.19 278 LYS A N 1
ATOM 2271 C CA . LYS A 1 278 ? 6.995 -17.354 -20.983 1.00 93.19 278 LYS A CA 1
ATOM 2272 C C . LYS A 1 278 ? 7.863 -17.777 -19.803 1.00 93.19 278 LYS A C 1
ATOM 2274 O O . LYS A 1 278 ? 8.053 -18.969 -19.601 1.00 93.19 278 LYS A O 1
ATOM 2279 N N . ILE A 1 279 ? 8.270 -16.814 -18.973 1.00 94.19 279 ILE A N 1
ATOM 2280 C CA . ILE A 1 279 ? 9.053 -17.063 -17.756 1.00 94.19 279 ILE A CA 1
ATOM 2281 C C . ILE A 1 279 ? 8.325 -18.054 -16.833 1.00 94.19 279 ILE A C 1
ATOM 2283 O O . ILE A 1 279 ? 8.931 -19.015 -16.372 1.00 94.19 279 ILE A O 1
ATOM 2287 N N . PHE A 1 280 ? 7.011 -17.903 -16.632 1.00 91.00 280 PHE A N 1
ATOM 2288 C CA . PHE A 1 280 ? 6.219 -18.864 -15.856 1.00 91.00 280 PHE A CA 1
ATOM 2289 C C . PHE A 1 280 ? 6.293 -20.293 -16.405 1.00 91.00 280 PHE A C 1
ATOM 2291 O O . PHE A 1 280 ? 6.318 -21.243 -15.626 1.00 91.00 280 PHE A O 1
ATOM 2298 N N . GLY A 1 281 ? 6.298 -20.450 -17.731 1.00 91.19 281 GLY A N 1
ATOM 2299 C CA . GLY A 1 281 ? 6.453 -21.751 -18.375 1.00 91.19 281 GLY A CA 1
ATOM 2300 C C . GLY A 1 281 ? 7.846 -22.340 -18.159 1.00 91.19 281 GLY A C 1
ATOM 2301 O O . GLY A 1 281 ? 7.963 -23.511 -17.800 1.00 91.19 281 GLY A O 1
ATOM 2302 N N . ASP A 1 282 ? 8.882 -21.520 -18.323 1.00 93.81 282 ASP A N 1
ATOM 2303 C CA . ASP A 1 282 ? 10.281 -21.955 -18.270 1.00 93.81 282 ASP A CA 1
ATOM 2304 C C . ASP A 1 282 ? 10.763 -22.243 -16.836 1.00 93.81 282 ASP A C 1
ATOM 2306 O O . ASP A 1 282 ? 11.570 -23.147 -16.621 1.00 93.81 282 ASP A O 1
ATOM 2310 N N . TYR A 1 283 ? 10.233 -21.521 -15.844 1.00 91.31 283 TYR A N 1
ATOM 2311 C CA . TYR A 1 283 ? 10.615 -21.632 -14.431 1.00 91.31 283 TYR A CA 1
ATOM 2312 C C . TYR A 1 283 ? 9.551 -22.316 -13.552 1.00 91.31 283 TYR A C 1
ATOM 2314 O O . TYR A 1 283 ? 9.582 -22.231 -12.319 1.00 91.31 283 TYR A O 1
ATOM 2322 N N . MET A 1 284 ? 8.596 -23.028 -14.155 1.00 91.12 284 MET A N 1
ATOM 2323 C CA . MET A 1 284 ? 7.600 -23.805 -13.414 1.00 91.12 284 MET A CA 1
ATOM 2324 C C . MET A 1 284 ? 8.291 -24.828 -12.478 1.00 91.12 284 MET A C 1
ATOM 2326 O O . MET A 1 284 ? 9.211 -25.524 -12.909 1.00 91.12 284 MET A O 1
ATOM 2330 N N . PRO A 1 285 ? 7.854 -24.995 -11.211 1.00 90.62 285 PRO A N 1
ATOM 2331 C CA . PRO A 1 285 ? 6.676 -24.393 -10.581 1.00 90.62 285 PRO A CA 1
ATOM 2332 C C . PRO A 1 285 ? 6.948 -23.150 -9.724 1.00 90.62 285 PRO A C 1
ATOM 2334 O O . PRO A 1 285 ? 6.005 -22.610 -9.148 1.00 90.62 285 PRO A O 1
ATOM 2337 N N . PHE A 1 286 ? 8.205 -22.730 -9.575 1.00 90.50 286 PHE A N 1
ATOM 2338 C CA . PHE A 1 286 ? 8.596 -21.744 -8.561 1.00 90.50 286 PHE A CA 1
ATOM 2339 C C . PHE A 1 286 ? 8.917 -20.355 -9.122 1.00 90.50 286 PHE A C 1
ATOM 2341 O O . PHE A 1 286 ? 9.023 -19.423 -8.334 1.00 90.50 286 PHE A O 1
ATOM 2348 N N . GLY A 1 287 ? 9.005 -20.191 -10.440 1.00 92.31 287 GLY A N 1
ATOM 2349 C CA . GLY A 1 287 ? 9.295 -18.909 -11.079 1.00 92.31 287 GLY A CA 1
ATOM 2350 C C . GLY A 1 287 ? 10.782 -18.543 -11.081 1.00 92.31 287 GLY A C 1
ATOM 2351 O O . GLY A 1 287 ? 11.625 -19.294 -10.591 1.00 92.31 287 GLY A O 1
ATOM 2352 N N . CYS A 1 288 ? 11.131 -17.392 -11.647 1.00 93.12 288 CYS A N 1
ATOM 2353 C CA . CYS A 1 288 ? 12.518 -16.974 -11.868 1.00 93.12 288 CYS A CA 1
ATOM 2354 C C . CYS A 1 288 ? 13.216 -16.416 -10.615 1.00 93.12 288 CYS A C 1
ATOM 2356 O O . CYS A 1 288 ? 14.378 -16.008 -10.664 1.00 93.12 288 CYS A O 1
ATOM 2358 N N . GLY A 1 289 ? 12.535 -16.437 -9.469 1.00 93.31 289 GLY A N 1
ATOM 2359 C CA . GLY A 1 289 ? 13.068 -16.031 -8.171 1.00 93.31 289 GLY A CA 1
ATOM 2360 C C . GLY A 1 289 ? 12.969 -14.530 -7.884 1.00 93.31 289 GLY A C 1
ATOM 2361 O O . GLY A 1 289 ? 12.565 -13.715 -8.710 1.00 93.31 289 GLY A O 1
ATOM 2362 N N . LEU A 1 290 ? 13.336 -14.168 -6.658 1.00 94.88 290 LEU A N 1
ATOM 2363 C CA . LEU A 1 290 ? 13.281 -12.806 -6.139 1.00 94.88 290 LEU A CA 1
ATOM 2364 C C . LEU A 1 290 ? 14.322 -11.913 -6.814 1.00 94.88 290 LEU A C 1
ATOM 2366 O O . LEU A 1 290 ? 15.459 -12.314 -7.064 1.00 94.88 290 LEU A O 1
ATOM 2370 N N . GLY A 1 291 ? 13.935 -10.665 -7.048 1.00 93.38 291 GLY A N 1
ATOM 2371 C CA . GLY A 1 291 ? 14.791 -9.632 -7.614 1.00 93.38 291 GLY A CA 1
ATOM 2372 C C . GLY A 1 291 ? 15.109 -9.827 -9.094 1.00 93.38 291 GLY A C 1
ATOM 2373 O O . GLY A 1 291 ? 15.982 -9.128 -9.604 1.00 93.38 291 GLY A O 1
ATOM 2374 N N . THR A 1 292 ? 14.428 -10.743 -9.786 1.00 94.00 292 THR A N 1
ATOM 2375 C CA . THR A 1 292 ? 14.807 -11.164 -11.141 1.00 94.00 292 THR A CA 1
ATOM 2376 C C . THR A 1 292 ? 14.033 -10.434 -12.227 1.00 94.00 292 THR A C 1
ATOM 2378 O O . THR A 1 292 ? 14.649 -9.922 -13.157 1.00 94.00 292 THR A O 1
ATOM 2381 N N . PHE A 1 293 ? 12.708 -10.329 -12.115 1.00 95.25 293 PHE A N 1
ATOM 2382 C CA . PHE A 1 293 ? 11.871 -9.787 -13.185 1.00 95.25 293 PHE A CA 1
ATOM 2383 C C . PHE A 1 293 ? 10.790 -8.840 -12.661 1.00 95.25 293 PHE A C 1
ATOM 2385 O O . PHE A 1 293 ? 10.172 -9.099 -11.639 1.00 95.25 293 PHE A O 1
ATOM 2392 N N . ALA A 1 294 ? 10.572 -7.724 -13.357 1.00 94.44 294 ALA A N 1
ATOM 2393 C CA . ALA A 1 294 ? 9.568 -6.699 -13.066 1.00 94.44 294 ALA A CA 1
ATOM 2394 C C . ALA A 1 294 ? 9.555 -6.146 -11.619 1.00 94.44 294 ALA A C 1
ATOM 2396 O O . ALA A 1 294 ? 8.527 -5.683 -11.124 1.00 94.44 294 ALA A O 1
ATOM 2397 N N . THR A 1 295 ? 10.695 -6.170 -10.922 1.00 94.00 295 THR A N 1
ATOM 2398 C CA . THR A 1 295 ? 10.841 -5.642 -9.552 1.00 94.00 295 THR A CA 1
ATOM 2399 C C . THR A 1 295 ? 11.752 -4.425 -9.507 1.00 94.00 295 THR A C 1
ATOM 2401 O O . THR A 1 295 ? 12.646 -4.261 -10.339 1.00 94.00 295 THR A O 1
ATOM 2404 N N . HIS A 1 296 ? 11.597 -3.590 -8.475 1.00 92.44 296 HIS A N 1
ATOM 2405 C CA . HIS A 1 296 ? 12.542 -2.501 -8.216 1.00 92.44 296 HIS A CA 1
ATOM 2406 C C . HIS A 1 296 ? 13.982 -3.020 -8.065 1.00 92.44 296 HIS A C 1
ATOM 2408 O O . HIS A 1 296 ? 14.913 -2.421 -8.595 1.00 92.44 296 HIS A O 1
ATOM 2414 N N . ALA A 1 297 ? 14.173 -4.166 -7.409 1.00 93.31 297 ALA A N 1
ATOM 2415 C CA . ALA A 1 297 ? 15.488 -4.783 -7.267 1.00 93.31 297 ALA A CA 1
ATOM 2416 C C . ALA A 1 297 ? 16.097 -5.182 -8.623 1.00 93.31 297 ALA A C 1
ATOM 2418 O O . ALA A 1 297 ? 17.230 -4.804 -8.908 1.00 93.31 297 ALA A O 1
ATOM 2419 N N . SER A 1 298 ? 15.314 -5.816 -9.508 1.00 94.50 298 SER A N 1
ATOM 2420 C CA . SER A 1 298 ? 15.760 -6.182 -10.866 1.00 94.50 298 SER A CA 1
ATOM 2421 C C . SER A 1 298 ? 16.133 -4.988 -11.750 1.00 94.50 298 SER A C 1
ATOM 2423 O O . SER A 1 298 ? 16.786 -5.154 -12.778 1.00 94.50 298 SER A O 1
ATOM 2425 N N . ARG A 1 299 ? 15.692 -3.784 -11.366 1.00 93.25 299 ARG A N 1
ATOM 2426 C CA . ARG A 1 299 ? 16.078 -2.518 -11.985 1.00 93.25 299 ARG A CA 1
ATOM 2427 C C . ARG A 1 299 ? 17.378 -1.969 -11.397 1.00 93.25 299 ARG A C 1
ATOM 2429 O O . ARG A 1 299 ? 18.209 -1.482 -12.161 1.00 93.25 299 ARG A O 1
ATOM 2436 N N . VAL A 1 300 ? 17.508 -1.970 -10.066 1.00 91.56 300 VAL A N 1
ATOM 2437 C CA . VAL A 1 300 ? 18.674 -1.422 -9.349 1.00 91.56 300 VAL A CA 1
ATOM 2438 C C . VAL A 1 300 ? 19.935 -2.179 -9.737 1.00 91.56 300 VAL A C 1
ATOM 2440 O O . VAL A 1 300 ? 20.890 -1.559 -10.203 1.00 91.56 300 VAL A O 1
ATOM 2443 N N . ASP A 1 301 ? 19.910 -3.507 -9.617 1.00 92.38 301 ASP A N 1
ATOM 2444 C CA . ASP A 1 301 ? 20.916 -4.360 -10.238 1.00 92.38 301 ASP A CA 1
ATOM 2445 C C . ASP A 1 301 ? 20.271 -4.993 -11.471 1.00 92.38 301 ASP A C 1
ATOM 2447 O O . ASP A 1 301 ? 19.544 -5.985 -11.369 1.00 92.38 301 ASP A O 1
ATOM 2451 N N . TYR A 1 302 ? 20.495 -4.349 -12.624 1.00 94.69 302 TYR A N 1
ATOM 2452 C CA . TYR A 1 302 ? 19.853 -4.696 -13.892 1.00 94.69 302 TYR A CA 1
ATOM 2453 C C . TYR A 1 302 ? 19.955 -6.196 -14.187 1.00 94.69 302 TYR A C 1
ATOM 2455 O O . TYR A 1 302 ? 21.045 -6.707 -14.462 1.00 94.69 302 TYR A O 1
ATOM 2463 N N . SER A 1 303 ? 18.813 -6.876 -14.122 1.00 95.12 303 SER A N 1
ATOM 2464 C CA . SER A 1 303 ? 18.734 -8.329 -14.251 1.00 95.12 303 SER A CA 1
ATOM 2465 C C . SER A 1 303 ? 19.072 -8.798 -15.672 1.00 95.12 303 SER A C 1
ATOM 2467 O O . SER A 1 303 ? 18.623 -8.185 -16.645 1.00 95.12 303 SER A O 1
ATOM 2469 N N . PRO A 1 304 ? 19.823 -9.903 -15.832 1.00 93.31 304 PRO A N 1
ATOM 2470 C CA . PRO A 1 304 ? 20.129 -10.460 -17.148 1.00 93.31 304 PRO A CA 1
ATOM 2471 C C . PRO A 1 304 ? 18.890 -11.005 -17.873 1.00 93.31 304 PRO A C 1
ATOM 2473 O O . PRO A 1 304 ? 18.888 -11.041 -19.103 1.00 93.31 304 PRO A O 1
ATOM 2476 N N . ILE A 1 305 ? 17.813 -11.340 -17.145 1.00 95.00 305 ILE A N 1
ATOM 2477 C CA . ILE A 1 305 ? 16.609 -11.962 -17.719 1.00 95.00 305 ILE A CA 1
ATOM 2478 C C . ILE A 1 305 ? 15.962 -11.098 -18.816 1.00 95.00 305 ILE A C 1
ATOM 2480 O O . ILE A 1 305 ? 15.374 -11.617 -19.761 1.00 95.00 305 ILE A O 1
ATOM 2484 N N . TYR A 1 306 ? 16.109 -9.769 -18.744 1.00 95.50 306 TYR A N 1
ATOM 2485 C CA . TYR A 1 306 ? 15.596 -8.866 -19.779 1.00 95.50 306 TYR A CA 1
ATOM 2486 C C . TYR A 1 306 ? 16.290 -9.082 -21.130 1.00 95.50 306 TYR A C 1
ATOM 2488 O O . TYR A 1 306 ? 15.632 -9.009 -22.167 1.00 95.50 306 TYR A O 1
ATOM 2496 N N . GLY A 1 307 ? 17.593 -9.376 -21.123 1.00 93.94 307 GLY A N 1
ATOM 2497 C CA . GLY A 1 307 ? 18.354 -9.708 -22.328 1.00 93.94 307 GLY A CA 1
ATOM 2498 C C . GLY A 1 307 ? 18.112 -11.144 -22.791 1.00 93.94 307 GLY A C 1
ATOM 2499 O O . GLY A 1 307 ? 17.978 -11.386 -23.986 1.00 93.94 307 GLY A O 1
ATOM 2500 N N . GLU A 1 308 ? 17.973 -12.090 -21.857 1.00 94.50 308 GLU A N 1
ATOM 2501 C CA . GLU A 1 308 ? 17.685 -13.502 -22.165 1.00 94.50 308 GLU A CA 1
ATOM 2502 C C . GLU A 1 308 ? 16.361 -13.675 -22.920 1.00 94.50 308 GLU A C 1
ATOM 2504 O O . GLU A 1 308 ? 16.280 -14.456 -23.867 1.00 94.50 308 GLU A O 1
ATOM 2509 N N . TYR A 1 309 ? 15.343 -12.893 -22.552 1.00 94.94 309 TYR A N 1
ATOM 2510 C CA . TYR A 1 309 ? 14.045 -12.881 -23.229 1.00 94.94 309 TYR A CA 1
ATOM 2511 C C . TYR A 1 309 ? 13.932 -11.824 -24.339 1.00 94.94 309 TYR A C 1
ATOM 2513 O O . TYR A 1 309 ? 12.870 -11.697 -24.952 1.00 94.94 309 TYR A O 1
ATOM 2521 N N . GLY A 1 310 ? 15.013 -11.087 -24.623 1.00 93.94 310 GLY A N 1
ATOM 2522 C CA . GLY A 1 310 ? 15.091 -10.126 -25.722 1.00 93.94 310 GLY A CA 1
ATOM 2523 C C . GLY A 1 310 ? 14.089 -8.979 -25.607 1.00 93.94 310 GLY A C 1
ATOM 2524 O O . GLY A 1 310 ? 13.400 -8.669 -26.573 1.00 93.94 310 GLY A O 1
ATOM 2525 N N . ILE A 1 311 ? 13.962 -8.374 -24.427 1.00 93.56 311 ILE A N 1
ATOM 2526 C CA . ILE A 1 311 ? 13.109 -7.195 -24.176 1.00 93.56 311 ILE A CA 1
ATOM 2527 C C . ILE A 1 311 ? 13.904 -5.992 -23.651 1.00 93.56 311 ILE A C 1
ATOM 2529 O O . ILE A 1 311 ? 13.343 -4.922 -23.425 1.00 93.56 311 ILE A O 1
ATOM 2533 N N . ASP A 1 312 ? 15.215 -6.142 -23.490 1.00 92.38 312 ASP A N 1
ATOM 2534 C CA . ASP A 1 312 ? 16.159 -5.119 -23.038 1.00 92.38 312 ASP A CA 1
ATOM 2535 C C . ASP A 1 312 ? 16.384 -3.979 -24.048 1.00 92.38 312 ASP A C 1
ATOM 2537 O O . ASP A 1 312 ? 16.898 -2.925 -23.679 1.00 92.38 312 ASP A O 1
ATOM 2541 N N . TYR A 1 313 ? 15.972 -4.132 -25.308 1.00 89.25 313 TYR A N 1
ATOM 2542 C CA . TYR A 1 313 ? 15.968 -3.033 -26.284 1.00 89.25 313 TYR A CA 1
ATOM 2543 C C . TYR A 1 313 ? 14.731 -2.128 -26.175 1.00 89.25 313 TYR A C 1
ATOM 2545 O O . TYR A 1 313 ? 14.705 -1.046 -26.765 1.00 89.25 313 TYR A O 1
ATOM 2553 N N . ILE A 1 314 ? 13.695 -2.551 -25.443 1.00 89.12 314 ILE A N 1
ATOM 2554 C CA . ILE A 1 314 ? 12.444 -1.801 -25.327 1.00 89.12 314 ILE A CA 1
ATOM 2555 C C . ILE A 1 314 ? 12.677 -0.567 -24.456 1.00 89.12 314 ILE A C 1
ATOM 2557 O O . ILE A 1 314 ? 13.215 -0.640 -23.346 1.00 89.12 314 ILE A O 1
ATOM 2561 N N . TRP A 1 315 ? 12.246 0.592 -24.954 1.00 86.56 315 TRP A N 1
ATOM 2562 C CA . TRP A 1 315 ? 12.353 1.846 -24.219 1.00 86.56 315 TRP A CA 1
ATOM 2563 C C . TRP A 1 315 ? 11.616 1.750 -22.876 1.00 86.56 315 TRP A C 1
ATOM 2565 O O . TRP A 1 315 ? 10.430 1.440 -22.824 1.00 86.56 315 TRP A O 1
ATOM 2575 N N . GLY A 1 316 ? 12.335 1.993 -21.780 1.00 86.69 316 GLY A N 1
ATOM 2576 C CA . GLY A 1 316 ? 11.815 1.889 -20.414 1.00 86.69 316 GLY A CA 1
ATOM 2577 C C . GLY A 1 316 ? 12.144 0.567 -19.717 1.00 86.69 316 GLY A C 1
ATOM 2578 O O . GLY A 1 316 ? 11.999 0.491 -18.495 1.00 86.69 316 GLY A O 1
ATOM 2579 N N . LEU A 1 317 ? 12.625 -0.433 -20.465 1.00 91.62 317 LEU A N 1
ATOM 2580 C CA . LEU A 1 317 ? 13.121 -1.720 -19.961 1.00 91.62 317 LEU A CA 1
ATOM 2581 C C . LEU A 1 317 ? 14.626 -1.910 -20.181 1.00 91.62 317 LEU A C 1
ATOM 2583 O O . LEU A 1 317 ? 15.205 -2.868 -19.670 1.00 91.62 317 LEU A O 1
ATOM 2587 N N . SER A 1 318 ? 15.274 -1.011 -20.921 1.00 91.12 318 SER A N 1
ATOM 2588 C CA . SER A 1 318 ? 16.693 -1.118 -21.237 1.00 91.12 318 SER A CA 1
ATOM 2589 C C . SER A 1 318 ? 17.590 -0.797 -20.050 1.00 91.12 318 SER A C 1
ATOM 2591 O O . SER A 1 318 ? 17.207 -0.100 -19.108 1.00 91.12 318 SER A O 1
ATOM 2593 N N . LYS A 1 319 ? 18.841 -1.262 -20.110 1.00 90.38 319 LYS A N 1
ATOM 2594 C CA . LYS A 1 319 ? 19.838 -0.976 -19.070 1.00 90.38 319 LYS A CA 1
ATOM 2595 C C . LYS A 1 319 ? 20.135 0.519 -18.925 1.00 90.38 319 LYS A C 1
ATOM 2597 O O . LYS A 1 319 ? 20.395 0.984 -17.819 1.00 90.38 319 LYS A O 1
ATOM 2602 N N . SER A 1 320 ? 20.098 1.268 -20.028 1.00 89.75 320 SER A N 1
ATOM 2603 C CA . SER A 1 320 ? 20.306 2.721 -20.029 1.00 89.75 320 SER A CA 1
ATOM 2604 C C . SER A 1 320 ? 19.071 3.499 -19.572 1.00 89.75 320 SER A C 1
ATOM 2606 O O . SER A 1 320 ? 19.212 4.590 -19.024 1.00 89.75 320 SER A O 1
ATOM 2608 N N . TYR A 1 321 ? 17.870 2.949 -19.769 1.00 89.19 321 TYR A N 1
ATOM 2609 C CA . TYR A 1 321 ? 16.615 3.571 -19.371 1.00 89.19 321 TYR A CA 1
ATOM 2610 C C . TYR A 1 321 ? 15.603 2.518 -18.900 1.00 89.19 321 TYR A C 1
ATOM 2612 O O . TYR A 1 321 ? 14.781 2.021 -19.666 1.00 89.19 321 TYR A O 1
ATOM 2620 N N . SER A 1 322 ? 15.656 2.217 -17.602 1.00 88.56 322 SER A N 1
ATOM 2621 C CA . SER A 1 322 ? 14.895 1.157 -16.926 1.00 88.56 322 SER A CA 1
ATOM 2622 C C . SER A 1 322 ? 13.685 1.681 -16.138 1.00 88.56 322 SER A C 1
ATOM 2624 O O . SER A 1 322 ? 13.267 1.105 -15.130 1.00 88.56 322 SER A O 1
ATOM 2626 N N . ALA A 1 323 ? 13.138 2.824 -16.566 1.00 86.81 323 ALA A N 1
ATOM 2627 C CA . ALA A 1 323 ? 12.136 3.580 -15.821 1.00 86.81 323 ALA A CA 1
ATOM 2628 C C . ALA A 1 323 ? 10.867 2.779 -15.479 1.00 86.81 323 ALA A C 1
ATOM 2630 O O . ALA A 1 323 ? 10.304 2.997 -14.407 1.00 86.81 323 ALA A O 1
ATOM 2631 N N . PHE A 1 324 ? 10.462 1.841 -16.341 1.00 88.12 324 PHE A N 1
ATOM 2632 C CA . PHE A 1 324 ? 9.163 1.162 -16.272 1.00 88.12 324 PHE A CA 1
ATOM 2633 C C . PHE A 1 324 ? 9.228 -0.289 -15.805 1.00 88.12 324 PHE A C 1
ATOM 2635 O O . PHE A 1 324 ? 8.193 -0.944 -15.714 1.00 88.12 324 PHE A O 1
ATOM 2642 N N . ILE A 1 325 ? 10.414 -0.799 -15.467 1.00 90.06 325 ILE A N 1
ATOM 2643 C CA . ILE A 1 325 ? 10.582 -2.182 -15.000 1.00 90.06 325 ILE A CA 1
ATOM 2644 C C . ILE A 1 325 ? 9.661 -2.505 -13.811 1.00 90.06 325 ILE A C 1
ATOM 2646 O O . ILE A 1 325 ? 9.064 -3.573 -13.761 1.00 90.06 325 ILE A O 1
ATOM 2650 N N . ALA A 1 326 ? 9.514 -1.573 -12.869 1.00 86.88 326 ALA A N 1
ATOM 2651 C CA . ALA A 1 326 ? 8.732 -1.773 -11.648 1.00 86.88 326 ALA A CA 1
ATOM 2652 C C . ALA A 1 326 ? 7.262 -1.309 -11.763 1.00 86.88 326 ALA A C 1
ATOM 2654 O O . ALA A 1 326 ? 6.557 -1.232 -10.756 1.00 86.88 326 ALA A O 1
ATOM 2655 N N . ASP A 1 327 ? 6.776 -0.982 -12.967 1.00 82.75 327 ASP A N 1
ATOM 2656 C CA . ASP A 1 327 ? 5.426 -0.426 -13.152 1.00 82.75 327 ASP A CA 1
ATOM 2657 C C . ASP A 1 327 ? 4.310 -1.482 -13.094 1.00 82.75 327 ASP A C 1
ATOM 2659 O O . ASP A 1 327 ? 3.124 -1.145 -12.953 1.00 82.75 327 ASP A O 1
ATOM 2663 N N . THR A 1 328 ? 4.671 -2.762 -13.197 1.00 82.88 328 THR A N 1
ATOM 2664 C CA . THR A 1 328 ? 3.741 -3.893 -13.239 1.00 82.88 328 THR A CA 1
ATOM 2665 C C . THR A 1 328 ? 3.979 -4.840 -12.068 1.00 82.88 328 THR A C 1
ATOM 2667 O O . THR A 1 328 ? 5.077 -5.353 -11.909 1.00 82.88 328 THR A O 1
ATOM 2670 N N . TYR A 1 329 ? 2.936 -5.113 -11.280 1.00 81.38 329 TYR A N 1
ATOM 2671 C CA . TYR A 1 329 ? 3.048 -5.981 -10.102 1.00 81.38 329 TYR A CA 1
ATOM 2672 C C . TYR A 1 329 ? 2.962 -7.476 -10.441 1.00 81.38 329 TYR A C 1
ATOM 2674 O O . TYR A 1 329 ? 3.789 -8.252 -10.001 1.00 81.38 329 TYR A O 1
ATOM 2682 N N . TYR A 1 330 ? 1.980 -7.912 -11.235 1.00 84.12 330 TYR A N 1
ATOM 2683 C CA . TYR A 1 330 ? 1.806 -9.347 -11.506 1.00 84.12 330 TYR A CA 1
ATOM 2684 C C . TYR A 1 330 ? 2.969 -10.008 -12.258 1.00 84.12 330 TYR A C 1
ATOM 2686 O O . TYR A 1 330 ? 3.280 -11.149 -11.926 1.00 84.12 330 TYR A O 1
ATOM 2694 N N . PRO A 1 331 ? 3.637 -9.337 -13.216 1.00 88.00 331 PRO A N 1
ATOM 2695 C CA . PRO A 1 331 ? 4.819 -9.897 -13.857 1.00 88.00 331 PRO A CA 1
ATOM 2696 C C . PRO A 1 331 ? 5.946 -10.240 -12.883 1.00 88.00 331 PRO A C 1
ATOM 2698 O O . PRO A 1 331 ? 6.691 -11.162 -13.169 1.00 88.00 331 PRO A O 1
ATOM 2701 N N . SER A 1 332 ? 6.041 -9.593 -11.714 1.00 87.94 332 SER A N 1
ATOM 2702 C CA . SER A 1 332 ? 7.076 -9.920 -10.724 1.00 87.94 332 SER A CA 1
ATOM 2703 C C . SER A 1 332 ? 6.851 -11.239 -9.985 1.00 87.94 332 SER A C 1
ATOM 2705 O O . SER A 1 332 ? 7.649 -11.597 -9.125 1.00 87.94 332 SER A O 1
ATOM 2707 N N . LEU A 1 333 ? 5.722 -11.908 -10.232 1.00 83.62 333 LEU A N 1
ATOM 2708 C CA . LEU A 1 333 ? 5.444 -13.244 -9.709 1.00 83.62 333 LEU A CA 1
ATOM 2709 C C . LEU A 1 333 ? 5.981 -14.348 -10.627 1.00 83.62 333 LEU A C 1
ATOM 2711 O O . LEU A 1 333 ? 5.974 -15.503 -10.203 1.00 83.62 333 LEU A O 1
ATOM 2715 N N . ALA A 1 334 ? 6.360 -13.998 -11.863 1.00 80.12 334 ALA A N 1
ATOM 2716 C CA . ALA A 1 334 ? 6.998 -14.908 -12.810 1.00 80.12 334 ALA A CA 1
ATOM 2717 C C . ALA A 1 334 ? 8.367 -15.325 -12.313 1.00 80.12 334 ALA A C 1
ATOM 2719 O O . ALA A 1 334 ? 8.727 -16.488 -12.576 1.00 80.12 334 ALA A O 1
#

Radius of gyration: 22.9 Å; chains: 1; bounding box: 49×50×78 Å

Foldseek 3Di:
DDPVVVVLVVQLVVLLVVLLVVVLVLVVQCLVCVALCVVVNVPPCSLVVSLVVLVVSLVVNLVSRPVSDQDVVLVVVVVVLVVLLVVCVVLVLDDNVLQVVQSCVVCSVVSNVRSCVVSVHDDDLVSLVVLQVVLVVSLVVLLVQLVVCVVDPCSCCVPVVALVSSLRSLLSSLVSNCVSDPLDPVNLVVSLVSNVSSVSSVDLVSLLVSLVSNCCCPVQVDVVSPDPDPVVVVSVVVSVVVSCVSCVVVCCVLPPVVVPPPPLLSVLQVCLVVVLVVQVVVPPPQGSGGLNFLAPSCLVRVHCVCVVSVNLVRACVHNVHVPCSNVDDPSRSD

pLDDT: mean 87.37, std 10.48, range [46.38, 97.75]